Protein AF-A0A1F3SP36-F1 (afdb_monomer)

Structure (mmCIF, N/CA/C/O backbone):
data_AF-A0A1F3SP36-F1
#
_entry.id   AF-A0A1F3SP36-F1
#
loop_
_atom_site.group_PDB
_atom_site.id
_atom_site.type_symbol
_atom_site.label_atom_id
_atom_site.label_alt_id
_atom_site.label_comp_id
_atom_site.label_asym_id
_atom_site.label_entity_id
_atom_site.label_seq_id
_atom_site.pdbx_PDB_ins_code
_atom_site.Cartn_x
_atom_site.Cartn_y
_atom_site.Cartn_z
_atom_site.occupancy
_atom_site.B_iso_or_equiv
_atom_site.auth_seq_id
_atom_site.auth_comp_id
_atom_site.auth_asym_id
_atom_site.auth_atom_id
_atom_site.pdbx_PDB_model_num
ATOM 1 N N . MET A 1 1 ? -6.064 -5.058 -33.439 1.00 39.22 1 MET A N 1
ATOM 2 C CA . MET A 1 1 ? -5.672 -4.962 -32.014 1.00 39.22 1 MET A CA 1
ATOM 3 C C . MET A 1 1 ? -4.259 -5.509 -31.852 1.00 39.22 1 MET A C 1
ATOM 5 O O . MET A 1 1 ? -4.095 -6.716 -31.786 1.00 39.22 1 MET A O 1
ATOM 9 N N . SER A 1 2 ? -3.231 -4.659 -31.864 1.00 39.28 2 SER A N 1
ATOM 10 C CA . SER A 1 2 ? -1.838 -5.115 -31.743 1.00 39.28 2 SER A CA 1
ATOM 11 C C . SER A 1 2 ? -1.394 -5.056 -30.277 1.00 39.28 2 SER A C 1
ATOM 13 O O . SER A 1 2 ? -1.159 -3.965 -29.758 1.00 39.28 2 SER A O 1
ATOM 15 N N . GLN A 1 3 ? -1.307 -6.207 -29.606 1.00 46.12 3 GLN A N 1
ATOM 16 C CA . GLN A 1 3 ? -0.438 -6.357 -28.434 1.00 46.12 3 GLN A CA 1
ATOM 17 C C . GLN A 1 3 ? 0.997 -6.398 -28.963 1.00 46.12 3 GLN A C 1
ATOM 19 O O . GLN A 1 3 ? 1.291 -7.238 -29.810 1.00 46.12 3 GLN A O 1
ATOM 24 N N . GLN A 1 4 ? 1.882 -5.519 -28.495 1.00 49.88 4 GLN A N 1
ATOM 25 C CA . GLN A 1 4 ? 3.311 -5.798 -28.623 1.00 49.88 4 GLN A CA 1
ATOM 26 C C . GLN A 1 4 ? 3.638 -6.796 -27.517 1.00 49.88 4 GLN A C 1
ATOM 28 O O . GLN A 1 4 ? 3.780 -6.443 -26.348 1.00 49.88 4 GLN A O 1
ATOM 33 N N . LEU A 1 5 ? 3.596 -8.074 -27.892 1.00 46.91 5 LEU A N 1
ATOM 34 C CA . LEU A 1 5 ? 4.041 -9.174 -27.056 1.00 46.91 5 LEU A CA 1
ATOM 35 C C . LEU A 1 5 ? 5.517 -9.379 -27.373 1.00 46.91 5 LEU A C 1
ATOM 37 O O . LEU A 1 5 ? 5.857 -9.858 -28.452 1.00 46.91 5 LEU A O 1
ATOM 41 N N . LEU A 1 6 ? 6.389 -9.012 -26.445 1.00 50.28 6 LEU A N 1
ATOM 42 C CA . LEU A 1 6 ? 7.776 -9.444 -26.508 1.00 50.28 6 LEU A CA 1
ATOM 43 C C . LEU A 1 6 ? 7.921 -10.591 -25.527 1.00 50.28 6 LEU A C 1
ATOM 45 O O . LEU A 1 6 ? 7.786 -10.434 -24.312 1.00 50.28 6 LEU A O 1
ATOM 49 N N . THR A 1 7 ? 8.103 -11.775 -26.094 1.00 47.94 7 THR A N 1
ATOM 50 C CA . THR A 1 7 ? 8.356 -13.005 -25.355 1.00 47.94 7 THR A CA 1
ATOM 51 C C . THR A 1 7 ? 9.812 -13.367 -25.559 1.00 47.94 7 THR A C 1
ATOM 53 O O . THR A 1 7 ? 10.219 -13.632 -26.691 1.00 47.94 7 THR A O 1
ATOM 56 N N . GLN A 1 8 ? 10.597 -13.388 -24.485 1.00 47.00 8 GLN A N 1
ATOM 57 C CA . GLN A 1 8 ? 11.944 -13.946 -24.529 1.00 47.00 8 GLN A CA 1
ATOM 58 C C . GLN A 1 8 ? 12.124 -14.898 -23.347 1.00 47.00 8 GLN A C 1
ATOM 60 O O . GLN A 1 8 ? 12.068 -14.488 -22.187 1.00 47.00 8 GLN A O 1
ATOM 65 N N . GLY A 1 9 ? 12.297 -16.185 -23.655 1.00 53.91 9 GLY A N 1
ATOM 66 C CA . GLY A 1 9 ? 12.258 -17.249 -22.655 1.00 53.91 9 GLY A CA 1
ATOM 67 C C . GLY A 1 9 ? 10.932 -17.240 -21.891 1.00 53.91 9 GLY A C 1
ATOM 68 O O . GLY A 1 9 ? 9.857 -17.168 -22.486 1.00 53.91 9 GLY A O 1
ATOM 69 N N . ASN A 1 10 ? 11.027 -17.249 -20.566 1.00 51.88 10 ASN A N 1
ATOM 70 C CA . ASN A 1 10 ? 9.894 -17.286 -19.651 1.00 51.88 10 ASN A CA 1
ATOM 71 C C . ASN A 1 10 ? 9.397 -15.890 -19.203 1.00 51.88 10 ASN A C 1
ATOM 73 O O . ASN A 1 10 ? 8.534 -15.783 -18.333 1.00 51.88 10 ASN A O 1
ATOM 77 N N . LEU A 1 11 ? 9.873 -14.796 -19.802 1.00 53.38 11 LEU A N 1
ATOM 78 C CA . LEU A 1 11 ? 9.379 -13.443 -19.510 1.00 53.38 11 LEU A CA 1
ATOM 79 C C . LEU A 1 11 ? 8.484 -12.921 -20.633 1.00 53.38 11 LEU A C 1
ATOM 81 O O . LEU A 1 11 ? 8.793 -13.065 -21.819 1.00 53.38 11 LEU A O 1
ATOM 85 N N . LYS A 1 12 ? 7.363 -12.302 -20.245 1.00 60.50 12 LYS A N 1
ATOM 86 C CA . LYS A 1 12 ? 6.384 -11.715 -21.168 1.00 60.50 12 LYS A CA 1
ATOM 87 C C . LYS A 1 12 ? 6.180 -10.246 -20.821 1.00 60.50 12 LYS A C 1
ATOM 89 O O . LYS A 1 12 ? 5.624 -9.938 -19.768 1.00 60.50 12 LYS A O 1
ATOM 94 N N . ILE A 1 13 ? 6.584 -9.362 -21.730 1.00 61.00 13 ILE A N 1
ATOM 95 C CA . ILE A 1 13 ? 6.206 -7.948 -21.686 1.00 61.00 13 ILE A CA 1
ATOM 96 C C . ILE A 1 13 ? 4.926 -7.806 -22.496 1.00 61.00 13 ILE A C 1
ATOM 98 O O . ILE A 1 13 ? 4.858 -8.229 -23.655 1.00 61.00 13 ILE A O 1
ATOM 102 N N . LYS A 1 14 ? 3.888 -7.252 -21.871 1.00 62.97 14 LYS A N 1
ATOM 103 C CA . LYS A 1 14 ? 2.630 -6.939 -22.545 1.00 62.97 14 LYS A CA 1
ATOM 104 C C . LYS A 1 14 ? 2.357 -5.452 -22.409 1.00 62.97 14 LYS A C 1
ATOM 106 O O . LYS A 1 14 ? 1.973 -4.991 -21.337 1.00 62.97 14 LYS A O 1
ATOM 111 N N . CYS A 1 15 ? 2.481 -4.739 -23.522 1.00 60.31 15 CYS A N 1
ATOM 112 C CA . CYS A 1 15 ? 1.892 -3.417 -23.677 1.00 60.31 15 CYS A CA 1
ATOM 113 C C . CYS A 1 15 ? 0.605 -3.557 -24.501 1.00 60.31 15 CYS A C 1
ATOM 115 O O . CYS A 1 15 ? 0.598 -4.121 -25.603 1.00 60.31 15 CYS A O 1
ATOM 117 N N . LYS A 1 16 ? -0.524 -3.112 -23.944 1.00 58.03 16 LYS A N 1
ATOM 118 C CA . LYS A 1 16 ? -1.815 -3.104 -24.642 1.00 58.03 16 LYS A CA 1
ATOM 119 C C . LYS A 1 16 ? -2.098 -1.673 -25.082 1.00 58.03 16 LYS A C 1
ATOM 121 O O . LYS A 1 16 ? -2.365 -0.849 -24.235 1.00 58.03 16 LYS A O 1
ATOM 126 N N . LYS A 1 17 ? -2.183 -1.386 -26.383 1.00 53.56 17 LYS A N 1
ATOM 127 C CA . LYS A 1 17 ? -2.457 -0.018 -26.887 1.00 53.56 17 LYS A CA 1
ATOM 128 C C . LYS A 1 17 ? -3.680 0.701 -26.279 1.00 53.56 17 LYS A C 1
ATOM 130 O O . LYS A 1 17 ? -3.713 1.921 -26.276 1.00 53.56 17 LYS A O 1
ATOM 135 N N . ASN A 1 18 ? -4.672 -0.031 -25.764 1.00 58.97 18 ASN A N 1
ATOM 136 C CA . ASN A 1 18 ? -5.892 0.544 -25.170 1.00 58.97 18 ASN A CA 1
ATOM 137 C C . ASN A 1 18 ? -5.880 0.566 -23.633 1.00 58.97 18 ASN A C 1
ATOM 139 O O . ASN A 1 18 ? -6.853 0.985 -23.015 1.00 58.97 18 ASN A O 1
ATOM 143 N N . VAL A 1 19 ? -4.822 0.054 -23.012 1.00 61.59 19 VAL A N 1
ATOM 144 C CA . VAL A 1 19 ? -4.649 0.043 -21.563 1.00 61.59 19 VAL A CA 1
ATOM 145 C C . VAL A 1 19 ? -3.301 0.699 -21.347 1.00 61.59 19 VAL A C 1
ATOM 147 O O . VAL A 1 19 ? -2.301 0.138 -21.771 1.00 61.59 19 VAL A O 1
ATOM 150 N N . GLN A 1 20 ? -3.263 1.889 -20.746 1.00 75.62 20 GLN A N 1
ATOM 151 C CA . GLN A 1 20 ? -2.037 2.642 -20.425 1.00 75.62 20 GLN A CA 1
ATOM 152 C C . GLN A 1 20 ? -1.176 1.914 -19.365 1.00 75.62 20 GLN A C 1
ATOM 154 O O . GLN A 1 20 ? -0.714 2.506 -18.394 1.00 75.62 20 GLN A O 1
ATOM 159 N N . SER A 1 21 ? -1.026 0.600 -19.509 1.00 80.88 21 SER A N 1
ATOM 160 C CA . SER A 1 21 ? -0.412 -0.352 -18.610 1.00 80.88 21 SER A CA 1
ATOM 161 C C . SER A 1 21 ? 0.755 -1.026 -19.313 1.00 80.88 21 SER A C 1
ATOM 163 O O . SER A 1 21 ? 0.577 -1.664 -20.359 1.00 80.88 21 SER A O 1
ATOM 165 N N . PHE A 1 22 ? 1.916 -0.957 -18.686 1.00 79.62 22 PHE A N 1
ATOM 166 C CA . PHE A 1 22 ? 3.084 -1.735 -19.035 1.00 79.62 22 PHE A CA 1
ATOM 167 C C . PHE A 1 22 ? 3.194 -2.891 -18.049 1.00 79.62 22 PHE A C 1
ATOM 169 O O . PHE A 1 22 ? 3.423 -2.681 -16.859 1.00 79.62 22 PHE A O 1
ATOM 176 N N . ARG A 1 23 ? 2.973 -4.116 -18.535 1.00 80.06 23 ARG A N 1
ATOM 177 C CA . ARG A 1 23 ? 2.992 -5.314 -17.694 1.00 80.06 23 ARG A CA 1
ATOM 178 C C . ARG A 1 23 ? 4.226 -6.158 -17.965 1.00 80.06 23 ARG A C 1
ATOM 180 O O . ARG A 1 23 ? 4.415 -6.648 -19.080 1.00 80.06 23 ARG A O 1
ATOM 187 N N . LEU A 1 24 ? 4.983 -6.397 -16.906 1.00 78.50 24 LEU A N 1
ATOM 188 C CA . LEU A 1 24 ? 6.108 -7.306 -16.824 1.00 78.50 24 LEU A CA 1
ATOM 189 C C . LEU A 1 24 ? 5.673 -8.582 -16.102 1.00 78.50 24 LEU A C 1
ATOM 191 O O . LEU A 1 24 ? 5.263 -8.525 -14.948 1.00 78.50 24 LEU A O 1
ATOM 195 N N . VAL A 1 25 ? 5.756 -9.735 -16.764 1.00 76.50 25 VAL A N 1
ATOM 196 C CA . VAL A 1 25 ? 5.472 -11.031 -16.126 1.00 76.50 25 VAL A CA 1
ATOM 197 C C . VAL A 1 25 ? 6.711 -11.907 -16.189 1.00 76.50 25 VAL A C 1
ATOM 199 O O . VAL A 1 25 ? 7.138 -12.276 -17.286 1.00 76.50 25 VAL A O 1
ATOM 202 N N . ARG A 1 26 ? 7.256 -12.272 -15.026 1.00 73.44 26 ARG A N 1
ATOM 203 C CA . ARG A 1 26 ? 8.249 -13.341 -14.874 1.00 73.44 26 ARG A CA 1
ATOM 204 C C . ARG A 1 26 ? 7.528 -14.668 -14.695 1.00 73.44 26 ARG A C 1
ATOM 206 O O . ARG A 1 26 ? 6.788 -14.813 -13.733 1.00 73.44 26 ARG A O 1
ATOM 213 N N . SER A 1 27 ? 7.784 -15.645 -15.564 1.00 66.62 27 SER A N 1
ATOM 214 C CA . SER A 1 27 ? 7.446 -17.047 -15.286 1.00 66.62 27 SER A CA 1
ATOM 215 C C . SER A 1 27 ? 8.693 -17.836 -14.885 1.00 66.62 27 SER A C 1
ATOM 217 O O . SER A 1 27 ? 9.774 -17.530 -15.376 1.00 66.62 27 SER A O 1
ATOM 219 N N . LYS A 1 28 ? 8.502 -18.764 -13.938 1.00 60.38 28 LYS A N 1
ATOM 220 C CA . LYS A 1 28 ? 9.316 -19.836 -13.315 1.00 60.38 28 LYS A CA 1
ATOM 221 C C . LYS A 1 28 ? 10.853 -19.778 -13.288 1.00 60.38 28 LYS A C 1
ATOM 223 O O . LYS A 1 28 ? 11.427 -20.234 -12.306 1.00 60.38 28 LYS A O 1
ATOM 228 N N . ASP A 1 29 ? 11.523 -19.193 -14.270 1.00 58.94 29 ASP A N 1
ATOM 229 C CA . ASP A 1 29 ? 12.980 -19.102 -14.345 1.00 58.94 29 ASP A CA 1
ATOM 230 C C . ASP A 1 29 ? 13.543 -17.775 -13.806 1.00 58.94 29 ASP A C 1
ATOM 232 O O . ASP A 1 29 ? 12.828 -16.815 -13.495 1.00 58.94 29 ASP A O 1
ATOM 236 N N . HIS A 1 30 ? 14.872 -17.741 -13.691 1.00 58.38 30 HIS A N 1
ATOM 237 C CA . HIS A 1 30 ? 15.678 -16.569 -13.353 1.00 58.38 30 HIS A CA 1
ATOM 238 C C . HIS A 1 30 ? 15.537 -15.458 -14.411 1.00 58.38 30 HIS A C 1
ATOM 240 O O . HIS A 1 30 ? 15.336 -15.731 -15.596 1.00 58.38 30 HIS A O 1
ATOM 246 N N . PHE A 1 31 ? 15.702 -14.192 -14.008 1.00 57.41 31 PHE A N 1
ATOM 247 C CA . PHE A 1 31 ? 15.797 -13.087 -14.968 1.00 57.41 31 PHE A CA 1
ATOM 248 C C . PHE A 1 31 ? 17.045 -13.257 -15.859 1.00 57.41 31 PHE A C 1
ATOM 250 O O . PHE A 1 31 ? 18.141 -13.437 -15.324 1.00 57.41 31 PHE A O 1
ATOM 257 N N . PRO A 1 32 ? 16.926 -13.191 -17.200 1.00 56.00 32 PRO A N 1
ATOM 258 C CA . PRO A 1 32 ? 18.074 -13.223 -18.098 1.00 56.00 32 PRO A CA 1
ATOM 259 C C . PRO A 1 32 ? 19.060 -12.099 -17.758 1.00 56.00 32 PRO A C 1
ATOM 261 O O . PRO A 1 32 ? 18.639 -10.971 -17.509 1.00 56.00 32 PRO A O 1
ATOM 264 N N . LYS A 1 33 ? 20.370 -12.377 -17.795 1.00 56.16 33 LYS A N 1
ATOM 265 C CA . LYS A 1 33 ? 21.415 -11.385 -17.463 1.00 56.16 33 LYS A CA 1
ATOM 266 C C . LYS A 1 33 ? 21.307 -10.095 -18.294 1.00 56.16 33 LYS A C 1
ATOM 268 O O . LYS A 1 33 ? 21.458 -9.010 -17.748 1.00 56.16 33 LYS A O 1
ATOM 273 N N . ASP A 1 34 ? 20.929 -10.204 -19.569 1.00 58.19 34 ASP A N 1
ATOM 274 C CA . ASP A 1 34 ? 20.805 -9.053 -20.484 1.00 58.19 34 ASP A CA 1
ATOM 275 C C . ASP A 1 34 ? 19.423 -8.382 -20.450 1.00 58.19 34 ASP A C 1
ATOM 277 O O . ASP A 1 34 ? 19.137 -7.474 -21.230 1.00 58.19 34 ASP A O 1
ATOM 281 N N . PHE A 1 35 ? 18.524 -8.841 -19.579 1.00 61.44 35 PHE A N 1
ATOM 282 C CA . PHE A 1 35 ? 17.138 -8.385 -19.558 1.00 61.44 35 PHE A CA 1
ATOM 283 C C . PHE A 1 35 ? 17.015 -6.890 -19.268 1.00 61.44 35 PHE A C 1
ATOM 285 O O . PHE A 1 35 ? 16.246 -6.192 -19.922 1.00 61.44 35 PHE A O 1
ATOM 292 N N . CYS A 1 36 ? 17.819 -6.392 -18.331 1.00 55.59 36 CYS A N 1
ATOM 293 C CA . CYS A 1 36 ? 17.793 -4.989 -17.928 1.00 55.59 36 CYS A CA 1
ATOM 294 C C . CYS A 1 36 ? 18.290 -4.074 -19.049 1.00 55.59 36 CYS A C 1
ATOM 296 O O . CYS A 1 36 ? 17.708 -3.020 -19.263 1.00 55.59 36 CYS A O 1
ATOM 298 N N . LEU A 1 37 ? 19.292 -4.515 -19.820 1.00 59.47 37 LEU A N 1
ATOM 299 C CA . LEU A 1 37 ? 19.783 -3.789 -20.995 1.00 59.47 37 LEU A CA 1
ATOM 300 C C . LEU A 1 37 ? 18.717 -3.715 -22.091 1.00 59.47 37 LEU A C 1
ATOM 302 O O . LEU A 1 37 ? 18.570 -2.690 -22.743 1.00 59.47 37 LEU A O 1
ATOM 306 N N . LYS A 1 38 ? 17.939 -4.787 -22.276 1.00 59.12 38 LYS A N 1
ATOM 307 C CA . LYS A 1 38 ? 16.879 -4.830 -23.290 1.00 59.12 38 LYS A CA 1
ATOM 308 C C . LYS A 1 38 ? 15.639 -4.044 -22.894 1.00 59.12 38 LYS A C 1
ATOM 310 O O . LYS A 1 38 ? 15.039 -3.440 -23.770 1.00 59.12 38 LYS A O 1
ATOM 315 N N . ILE A 1 39 ? 15.268 -4.045 -21.614 1.00 60.38 39 ILE A N 1
ATOM 316 C CA . ILE A 1 39 ? 14.208 -3.172 -21.101 1.00 60.38 39 ILE A CA 1
ATOM 317 C C . ILE A 1 39 ? 14.647 -1.712 -21.132 1.00 60.38 39 ILE A C 1
ATOM 319 O O . ILE A 1 39 ? 13.876 -0.892 -21.593 1.00 60.38 39 ILE A O 1
ATOM 323 N N . ALA A 1 40 ? 15.875 -1.383 -20.729 1.00 56.41 40 ALA A N 1
ATOM 324 C CA . ALA A 1 40 ? 16.385 -0.017 -20.854 1.00 56.41 40 ALA A CA 1
ATOM 325 C C . ALA A 1 40 ? 16.448 0.446 -22.323 1.00 56.41 40 ALA A C 1
ATOM 327 O O . ALA A 1 40 ? 16.244 1.618 -22.610 1.00 56.41 40 ALA A O 1
ATOM 328 N N . ALA A 1 41 ? 16.689 -0.478 -23.262 1.00 56.88 41 ALA A N 1
ATOM 329 C CA . ALA A 1 41 ? 16.609 -0.214 -24.700 1.00 56.88 41 ALA A CA 1
ATOM 330 C C . ALA A 1 41 ? 15.168 -0.175 -25.246 1.00 56.88 41 ALA A C 1
ATOM 332 O O . ALA A 1 41 ? 14.958 0.203 -26.398 1.00 56.88 41 ALA A O 1
ATOM 333 N N . GLN A 1 42 ? 14.179 -0.601 -24.459 1.00 60.50 42 GLN A N 1
ATOM 334 C CA . GLN A 1 42 ? 12.764 -0.455 -24.771 1.00 60.50 42 GLN A CA 1
ATOM 335 C C . GLN A 1 42 ? 12.268 0.808 -24.083 1.00 60.50 42 GLN A C 1
ATOM 337 O O . GLN A 1 42 ? 11.988 0.805 -22.888 1.00 60.50 42 GLN A O 1
ATOM 342 N N . GLU A 1 43 ? 12.129 1.888 -24.839 1.00 59.53 43 GLU A N 1
ATOM 343 C CA . GLU A 1 43 ? 11.470 3.083 -24.323 1.00 59.53 43 GLU A CA 1
ATOM 344 C C . GLU A 1 43 ? 10.066 2.699 -2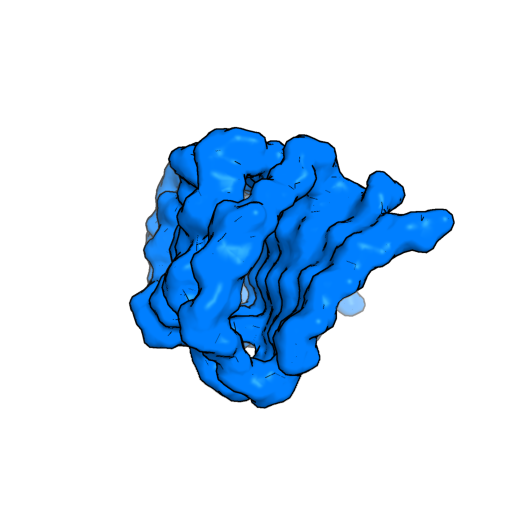3.824 1.00 59.53 43 GLU A C 1
ATOM 346 O O . GLU A 1 43 ? 9.247 2.153 -24.573 1.00 59.53 43 GLU A O 1
ATOM 351 N N . CYS A 1 44 ? 9.804 2.919 -22.530 1.00 63.47 44 CYS A N 1
ATOM 352 C CA . CYS A 1 44 ? 8.458 2.785 -21.987 1.00 63.47 44 CYS A CA 1
ATOM 353 C C . CYS A 1 44 ? 7.578 3.804 -22.727 1.00 63.47 44 CYS A C 1
ATOM 355 O O . CYS A 1 44 ? 7.907 4.992 -22.681 1.00 63.47 44 CYS A O 1
ATOM 357 N N . PRO A 1 45 ? 6.504 3.385 -23.427 1.00 67.44 45 PRO A N 1
ATOM 358 C CA . PRO A 1 45 ? 5.729 4.315 -24.239 1.00 67.44 45 PRO A CA 1
ATOM 359 C C . PRO A 1 45 ? 5.207 5.489 -23.400 1.00 67.44 45 PRO A C 1
ATOM 361 O O . PRO A 1 45 ? 4.729 5.282 -22.281 1.00 67.44 45 PRO A O 1
ATOM 364 N N . GLU A 1 46 ? 5.276 6.712 -23.934 1.00 70.88 46 GLU A N 1
ATOM 365 C CA . GLU A 1 46 ? 4.928 7.944 -23.202 1.00 70.88 46 GLU A CA 1
ATOM 366 C C . GLU A 1 46 ? 3.481 7.957 -22.676 1.00 70.88 46 GLU A C 1
ATOM 368 O O . GLU A 1 46 ? 3.146 8.685 -21.738 1.00 70.88 46 GLU A O 1
ATOM 373 N N . GLU A 1 47 ? 2.596 7.166 -23.281 1.00 75.62 47 GLU A N 1
ATOM 374 C CA . GLU A 1 47 ? 1.205 7.021 -22.872 1.00 75.62 47 GLU A CA 1
ATOM 375 C C . GLU A 1 47 ? 0.992 6.122 -21.644 1.00 75.62 47 GLU A C 1
ATOM 377 O O . GLU A 1 47 ? -0.120 6.086 -21.110 1.00 75.62 47 GLU A O 1
ATOM 382 N N . VAL A 1 48 ? 2.006 5.376 -21.196 1.00 79.56 48 VAL A N 1
ATOM 383 C CA . VAL A 1 48 ? 1.876 4.452 -20.065 1.00 79.56 48 VAL A CA 1
ATOM 384 C C . VAL A 1 48 ? 1.800 5.227 -18.753 1.00 79.56 48 VAL A C 1
ATOM 386 O O . VAL A 1 48 ? 2.677 6.009 -18.398 1.00 79.56 48 VAL A O 1
ATOM 389 N N . THR A 1 49 ? 0.753 4.941 -17.982 1.00 87.25 49 THR A N 1
ATOM 390 C CA . THR A 1 49 ? 0.508 5.527 -16.658 1.00 87.25 49 THR A CA 1
ATOM 391 C C . THR A 1 49 ? 0.469 4.479 -15.550 1.00 87.25 49 THR A C 1
ATOM 393 O O . THR A 1 49 ? 0.413 4.824 -14.371 1.00 87.25 49 THR A O 1
ATOM 396 N N . THR A 1 50 ? 0.482 3.194 -15.905 1.00 88.00 50 THR A N 1
ATOM 397 C CA . THR A 1 50 ? 0.412 2.071 -14.972 1.00 88.00 50 THR A CA 1
ATOM 398 C C . THR A 1 50 ? 1.549 1.093 -15.241 1.00 88.00 50 THR A C 1
ATOM 400 O O . THR A 1 50 ? 1.690 0.597 -16.354 1.00 88.00 50 THR A O 1
ATOM 403 N N . LEU A 1 51 ? 2.337 0.785 -14.220 1.00 87.38 51 LEU A N 1
ATOM 404 C CA . LEU A 1 51 ? 3.357 -0.255 -14.247 1.00 87.38 51 LEU A CA 1
ATOM 405 C C . LEU A 1 51 ? 2.869 -1.451 -13.435 1.00 87.38 51 LEU A C 1
ATOM 407 O O . LEU A 1 51 ? 2.458 -1.303 -12.287 1.00 87.38 51 LEU A O 1
ATOM 411 N N . GLU A 1 52 ? 2.934 -2.640 -14.019 1.00 87.50 52 GLU A N 1
ATOM 412 C CA . GLU A 1 52 ? 2.610 -3.886 -13.332 1.00 87.50 52 GLU A CA 1
ATOM 413 C C . GLU A 1 52 ? 3.789 -4.850 -13.446 1.00 87.50 52 GLU A C 1
ATOM 415 O O . GLU A 1 52 ? 4.208 -5.176 -14.555 1.00 87.50 52 GLU A O 1
ATOM 420 N N . ILE A 1 53 ? 4.307 -5.338 -12.321 1.00 85.81 53 ILE A N 1
ATOM 421 C CA . ILE A 1 53 ? 5.337 -6.379 -12.284 1.00 85.81 53 ILE A CA 1
ATOM 422 C C . ILE A 1 53 ? 4.795 -7.562 -11.495 1.00 85.81 53 ILE A C 1
ATOM 424 O O . ILE A 1 53 ? 4.524 -7.458 -10.301 1.00 85.81 53 ILE A O 1
ATOM 428 N N . LEU A 1 54 ? 4.639 -8.690 -12.180 1.00 84.75 54 LEU A N 1
ATOM 429 C CA . LEU A 1 54 ? 4.186 -9.946 -11.601 1.00 84.75 54 LEU A CA 1
ATOM 430 C C . LEU A 1 54 ? 5.288 -10.996 -11.721 1.00 84.75 54 LEU A C 1
ATOM 432 O O . LEU A 1 54 ? 5.904 -11.139 -12.783 1.00 84.75 54 LEU A O 1
ATOM 436 N N . GLY A 1 55 ? 5.514 -11.745 -10.648 1.00 80.38 55 GLY A N 1
ATOM 437 C CA . GLY A 1 55 ? 6.439 -12.870 -10.626 1.00 80.38 55 GLY A CA 1
ATOM 438 C C . GLY A 1 55 ? 5.753 -14.187 -10.305 1.00 80.38 55 GLY A C 1
ATOM 439 O O . GLY A 1 55 ? 4.917 -14.277 -9.424 1.00 80.38 55 GLY A O 1
ATOM 440 N N . GLU A 1 56 ? 6.133 -15.241 -11.011 1.00 67.44 56 GLU A N 1
ATOM 441 C CA . GLU A 1 56 ? 5.797 -16.618 -10.664 1.00 67.44 56 GLU A CA 1
ATOM 442 C C . GLU A 1 56 ? 7.114 -17.389 -10.543 1.00 67.44 56 GLU A C 1
ATOM 444 O O . GLU A 1 56 ? 7.487 -18.114 -11.460 1.00 67.44 56 GLU A O 1
ATOM 449 N N . GLY A 1 57 ? 7.899 -17.184 -9.484 1.00 64.75 57 GLY A N 1
ATOM 450 C CA . GLY A 1 57 ? 9.163 -17.909 -9.328 1.00 64.75 57 GLY A CA 1
ATOM 451 C C . GLY A 1 57 ? 9.898 -17.632 -8.024 1.00 64.75 57 GLY A C 1
ATOM 452 O O . GLY A 1 57 ? 9.724 -16.581 -7.410 1.00 64.75 57 GLY A O 1
ATOM 453 N N . ASP A 1 58 ? 10.754 -18.574 -7.634 1.00 65.12 58 ASP A N 1
ATOM 454 C CA . ASP A 1 58 ? 11.579 -18.467 -6.432 1.00 65.12 58 ASP A CA 1
ATOM 455 C C . ASP A 1 58 ? 12.804 -17.576 -6.703 1.00 65.12 58 ASP A C 1
ATOM 457 O O . ASP A 1 58 ? 13.457 -17.686 -7.742 1.00 65.12 58 ASP A O 1
ATOM 461 N N . GLY A 1 59 ? 13.104 -16.640 -5.803 1.00 73.56 59 GLY A N 1
ATOM 462 C CA . GLY A 1 59 ? 14.280 -15.766 -5.870 1.00 73.56 59 GLY A CA 1
ATOM 463 C C . GLY A 1 59 ? 13.969 -14.280 -6.127 1.00 73.56 59 GLY A C 1
ATOM 464 O O . GLY A 1 59 ? 12.965 -13.959 -6.780 1.00 73.56 59 GLY A O 1
ATOM 465 N N . PRO A 1 60 ? 14.837 -13.364 -5.650 1.00 77.00 60 PRO A N 1
ATOM 466 C CA . PRO A 1 60 ? 14.676 -11.924 -5.820 1.00 77.00 60 PRO A CA 1
ATOM 467 C C . PRO A 1 60 ? 14.750 -11.493 -7.281 1.00 77.00 60 PRO A C 1
ATOM 469 O O . PRO A 1 60 ? 15.484 -12.069 -8.089 1.00 77.00 60 PRO A O 1
ATOM 472 N N . ILE A 1 61 ? 13.979 -10.462 -7.630 1.00 77.88 61 ILE A N 1
ATOM 473 C CA . ILE A 1 61 ? 14.166 -9.785 -8.914 1.00 77.88 61 ILE A CA 1
ATOM 474 C C . ILE A 1 61 ? 15.446 -8.932 -8.840 1.00 77.88 61 ILE A C 1
ATOM 476 O O . ILE A 1 61 ? 15.738 -8.385 -7.774 1.00 77.88 61 ILE A O 1
ATOM 480 N N . PRO A 1 62 ? 16.215 -8.796 -9.936 1.00 77.19 62 PRO A N 1
ATOM 481 C CA . PRO A 1 62 ? 17.390 -7.934 -9.974 1.00 77.19 62 PRO A CA 1
ATOM 482 C C . PRO A 1 62 ? 17.086 -6.511 -9.500 1.00 77.19 62 PRO A C 1
ATOM 484 O O . PRO A 1 62 ? 16.072 -5.928 -9.892 1.00 77.19 62 PRO A O 1
ATOM 487 N N . SER A 1 63 ? 18.005 -5.933 -8.723 1.00 77.81 63 SER A N 1
ATOM 488 C CA . SER A 1 63 ? 17.888 -4.565 -8.200 1.00 77.81 63 SER A CA 1
ATOM 489 C C . SER A 1 63 ? 17.727 -3.519 -9.303 1.00 77.81 63 SER A C 1
ATOM 491 O O . SER A 1 63 ? 17.031 -2.530 -9.131 1.00 77.81 63 SER A O 1
ATOM 493 N N . THR A 1 64 ? 18.304 -3.762 -10.474 1.00 72.38 64 THR A N 1
ATOM 494 C CA . THR A 1 64 ? 18.116 -2.948 -11.681 1.00 72.38 64 THR A CA 1
ATOM 495 C C . THR A 1 64 ? 16.654 -2.847 -12.117 1.00 72.38 64 THR A C 1
ATOM 497 O O . THR A 1 64 ? 16.259 -1.821 -12.654 1.00 72.38 64 THR A O 1
ATOM 500 N N . ILE A 1 65 ? 15.831 -3.875 -11.883 1.00 76.38 65 ILE A N 1
ATOM 501 C CA . ILE A 1 65 ? 14.393 -3.845 -12.185 1.00 76.38 65 ILE A CA 1
ATOM 502 C C . ILE A 1 65 ? 13.634 -3.176 -11.045 1.00 76.38 65 ILE A C 1
ATOM 504 O O . ILE A 1 65 ? 12.798 -2.312 -11.300 1.00 76.38 65 ILE A O 1
ATOM 508 N N . SER A 1 66 ? 13.917 -3.570 -9.802 1.00 77.00 66 SER A N 1
ATOM 509 C CA . SER A 1 66 ? 13.169 -3.108 -8.631 1.00 77.00 66 SER A CA 1
ATOM 510 C C . SER A 1 66 ? 13.476 -1.667 -8.224 1.00 77.00 66 SER A C 1
ATOM 512 O O . SER A 1 66 ? 12.632 -1.020 -7.614 1.00 77.00 66 SER A O 1
ATOM 514 N N . ARG A 1 67 ? 14.646 -1.135 -8.589 1.00 79.06 67 ARG A N 1
ATOM 515 C CA . ARG A 1 67 ? 14.972 0.292 -8.446 1.00 79.06 67 ARG A CA 1
ATOM 516 C C . ARG A 1 67 ? 14.407 1.150 -9.577 1.00 79.06 67 ARG A C 1
ATOM 518 O O . ARG A 1 67 ? 14.475 2.364 -9.497 1.00 79.06 67 ARG A O 1
ATOM 525 N N . MET A 1 68 ? 13.866 0.522 -10.623 1.00 78.12 68 MET A N 1
ATOM 526 C CA . MET A 1 68 ? 13.131 1.176 -11.711 1.00 78.12 68 MET A CA 1
ATOM 527 C C . MET A 1 68 ? 13.891 2.289 -12.460 1.00 78.12 68 MET A C 1
ATOM 529 O O . MET A 1 68 ? 13.286 3.046 -13.213 1.00 78.12 68 MET A O 1
ATOM 533 N N . GLU A 1 69 ? 15.223 2.330 -12.346 1.00 74.06 69 GLU A N 1
ATOM 534 C CA . GLU A 1 69 ? 16.097 3.327 -12.995 1.00 74.06 69 GLU A CA 1
ATOM 535 C C . GLU A 1 69 ? 15.964 3.318 -14.533 1.00 74.06 69 GLU A C 1
ATOM 537 O O . GLU A 1 69 ? 16.195 4.320 -15.204 1.00 74.06 69 GLU A O 1
ATOM 542 N N . TRP A 1 70 ? 15.538 2.187 -15.101 1.00 69.31 70 TRP A N 1
ATOM 543 C CA . TRP A 1 70 ? 15.324 1.985 -16.537 1.00 69.31 70 TRP A CA 1
ATOM 544 C C . TRP A 1 70 ? 14.108 2.723 -17.113 1.00 69.31 70 TRP A C 1
ATOM 546 O O . TRP A 1 70 ? 13.989 2.807 -18.331 1.00 69.31 70 TRP A O 1
ATOM 556 N N . LEU A 1 71 ? 13.199 3.243 -16.281 1.00 68.69 71 LEU A N 1
ATOM 557 C CA . LEU A 1 71 ? 12.054 4.027 -16.761 1.00 68.69 71 LEU A CA 1
ATOM 558 C C . LEU A 1 71 ? 12.450 5.439 -17.213 1.00 68.69 71 LEU A C 1
ATOM 560 O O . LEU A 1 71 ? 11.676 6.089 -17.916 1.00 68.69 71 LEU A O 1
ATOM 564 N N . GLY A 1 72 ? 13.638 5.909 -16.815 1.00 61.19 72 GLY A N 1
ATOM 565 C CA . GLY A 1 72 ? 14.098 7.270 -17.069 1.00 61.19 72 GLY A CA 1
ATOM 566 C C . GLY A 1 72 ? 13.273 8.353 -16.343 1.00 61.19 72 GLY A C 1
ATOM 567 O O . GLY A 1 72 ? 12.237 8.071 -15.733 1.00 61.19 72 GLY A O 1
ATOM 568 N N . PRO A 1 73 ? 13.714 9.624 -16.421 1.00 52.22 73 PRO A N 1
ATOM 569 C CA . PRO A 1 73 ? 13.150 10.743 -15.653 1.00 52.22 73 PRO A CA 1
ATOM 570 C C . PRO A 1 73 ? 11.785 11.249 -16.158 1.00 52.22 73 PRO A C 1
ATOM 572 O O . PRO A 1 73 ? 11.177 12.109 -15.529 1.00 52.22 73 PRO A O 1
ATOM 575 N N . PHE A 1 74 ? 11.295 10.755 -17.299 1.00 52.88 74 PHE A N 1
ATOM 576 C CA . PHE A 1 74 ? 10.079 11.257 -17.960 1.00 52.88 74 PHE A CA 1
ATOM 577 C C . PHE A 1 74 ? 8.863 10.343 -17.803 1.00 52.88 74 PHE A C 1
ATOM 579 O O . PHE A 1 74 ? 7.889 10.459 -18.552 1.00 52.88 74 PHE A O 1
ATOM 586 N N . ASN A 1 75 ? 8.893 9.414 -16.850 1.00 64.69 75 ASN A N 1
ATOM 587 C CA . ASN A 1 75 ? 7.797 8.473 -16.720 1.00 64.6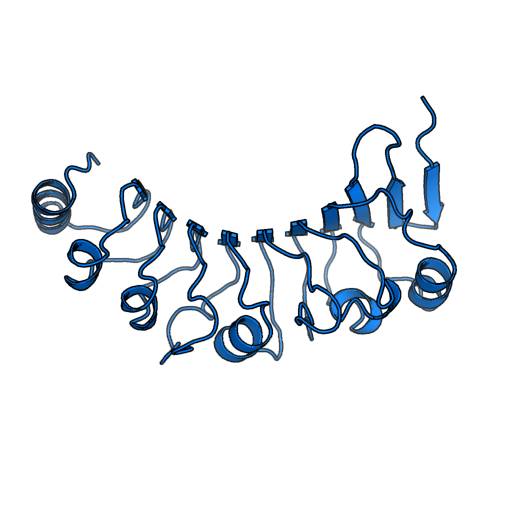9 75 ASN A CA 1
ATOM 588 C C . ASN A 1 75 ? 6.532 9.175 -16.179 1.00 64.69 75 ASN A C 1
ATOM 590 O O . ASN A 1 75 ? 6.556 9.957 -15.232 1.00 64.69 75 ASN A O 1
ATOM 594 N N . ARG A 1 76 ? 5.391 8.912 -16.827 1.00 80.38 76 ARG A N 1
ATOM 595 C CA . ARG A 1 76 ? 4.063 9.395 -16.405 1.00 80.38 76 ARG A CA 1
ATOM 596 C C . ARG A 1 76 ? 3.367 8.375 -15.512 1.00 80.38 76 ARG A C 1
ATOM 598 O O . ARG A 1 76 ? 2.136 8.335 -15.453 1.00 80.38 76 ARG A O 1
ATOM 605 N N . ILE A 1 77 ? 4.142 7.508 -14.861 1.00 86.12 77 ILE A N 1
ATOM 606 C CA . ILE A 1 77 ? 3.603 6.410 -14.074 1.00 86.12 77 ILE A CA 1
ATOM 607 C C . ILE A 1 77 ? 2.899 6.999 -12.858 1.00 86.12 77 ILE A C 1
ATOM 609 O O . ILE A 1 77 ? 3.499 7.608 -11.980 1.00 86.12 77 ILE A O 1
ATOM 613 N N . ARG A 1 78 ? 1.582 6.803 -12.830 1.00 90.69 78 ARG A N 1
ATOM 614 C CA . ARG A 1 78 ? 0.695 7.206 -11.737 1.00 90.69 78 ARG A CA 1
ATOM 615 C C . ARG A 1 78 ? 0.366 6.031 -10.832 1.00 90.69 78 ARG A C 1
ATOM 617 O O . ARG A 1 78 ? -0.060 6.245 -9.699 1.00 90.69 78 ARG A O 1
ATOM 624 N N . LYS A 1 79 ? 0.509 4.802 -11.344 1.00 92.81 79 LYS A N 1
ATOM 625 C CA . LYS A 1 79 ? 0.147 3.570 -10.645 1.00 92.81 79 LYS A CA 1
ATOM 626 C C . LYS A 1 79 ? 1.228 2.506 -10.781 1.00 92.81 79 LYS A C 1
ATOM 628 O O . LYS A 1 79 ? 1.648 2.212 -11.896 1.00 92.81 79 LYS A O 1
ATOM 633 N N . VAL A 1 80 ? 1.612 1.890 -9.673 1.00 92.31 80 VAL A N 1
ATOM 634 C CA . VAL A 1 80 ? 2.552 0.766 -9.625 1.00 92.31 80 VAL A CA 1
ATOM 635 C C . VAL A 1 80 ? 1.887 -0.396 -8.901 1.00 92.31 80 VAL A C 1
ATOM 637 O O . VAL A 1 80 ? 1.394 -0.244 -7.785 1.00 92.31 80 VAL A O 1
ATOM 640 N N . PHE A 1 81 ? 1.897 -1.563 -9.532 1.00 92.25 81 PHE A N 1
ATOM 641 C CA . PHE A 1 81 ? 1.439 -2.817 -8.951 1.00 92.25 81 PHE A CA 1
ATOM 642 C C . PHE A 1 81 ? 2.582 -3.819 -8.992 1.00 92.25 81 PHE A C 1
ATOM 644 O O . PHE A 1 81 ? 3.036 -4.197 -10.070 1.00 92.25 81 PHE A O 1
ATOM 651 N N . LEU A 1 82 ? 3.032 -4.266 -7.827 1.00 90.94 82 LEU A N 1
ATOM 652 C CA . LEU A 1 82 ? 4.003 -5.345 -7.705 1.00 90.94 82 LEU A CA 1
ATOM 653 C C . LEU A 1 82 ? 3.309 -6.530 -7.043 1.00 90.94 82 LEU A C 1
ATOM 655 O O . LEU A 1 82 ? 2.633 -6.366 -6.024 1.00 90.94 82 LEU A O 1
ATOM 659 N N . SER A 1 83 ? 3.424 -7.722 -7.619 1.00 91.69 83 SER A N 1
ATOM 660 C CA . SER A 1 83 ? 2.809 -8.916 -7.038 1.00 91.69 83 SER A CA 1
ATOM 661 C C . SER A 1 83 ? 3.684 -10.148 -7.171 1.00 91.69 83 SER A C 1
ATOM 663 O O . SER A 1 83 ? 4.273 -10.382 -8.226 1.00 91.69 83 SER A O 1
ATOM 665 N N . ASP A 1 84 ? 3.725 -10.940 -6.098 1.00 88.94 84 ASP A N 1
ATOM 666 C CA . ASP A 1 84 ? 4.323 -12.279 -6.089 1.00 88.94 84 ASP A CA 1
ATOM 667 C C . ASP A 1 84 ? 5.826 -12.265 -6.450 1.00 88.94 84 ASP A C 1
ATOM 669 O O . ASP A 1 84 ? 6.347 -13.116 -7.171 1.00 88.94 84 ASP A O 1
ATOM 673 N N . ILE A 1 85 ? 6.550 -11.263 -5.940 1.00 84.19 85 ILE A N 1
ATOM 674 C CA . ILE A 1 85 ? 7.989 -11.091 -6.164 1.00 84.19 85 ILE A CA 1
ATOM 675 C C . ILE A 1 85 ? 8.760 -10.967 -4.850 1.00 84.19 85 ILE A C 1
ATOM 677 O O . ILE A 1 85 ? 8.259 -10.486 -3.834 1.00 84.19 85 ILE A O 1
ATOM 681 N N . GLN A 1 86 ? 10.025 -11.372 -4.891 1.00 83.31 86 GLN A N 1
ATOM 682 C CA . GLN A 1 86 ? 10.980 -11.116 -3.819 1.00 83.31 86 GLN A CA 1
ATOM 683 C C . GLN A 1 86 ? 11.837 -9.898 -4.189 1.00 83.31 86 GLN A C 1
ATOM 685 O O . GLN A 1 86 ? 12.261 -9.767 -5.340 1.00 83.31 86 GLN A O 1
ATOM 690 N N . LEU A 1 87 ? 12.076 -9.009 -3.226 1.00 80.50 87 LEU A N 1
ATOM 691 C CA . LEU A 1 87 ? 12.818 -7.764 -3.418 1.00 80.50 87 LEU A CA 1
ATOM 692 C C . LEU A 1 87 ? 13.972 -7.679 -2.414 1.00 80.50 87 LEU A C 1
ATOM 694 O O . LEU A 1 87 ? 13.757 -7.754 -1.204 1.00 80.50 87 LEU A O 1
ATOM 698 N N . SER A 1 88 ? 15.189 -7.478 -2.918 1.00 78.44 88 SER A N 1
ATOM 699 C CA . SER A 1 88 ? 16.329 -7.054 -2.089 1.00 78.44 88 SER A CA 1
ATOM 700 C C . SER A 1 88 ? 16.374 -5.528 -1.966 1.00 78.44 88 SER A C 1
ATOM 702 O O . SER A 1 88 ? 16.759 -5.000 -0.933 1.00 78.44 88 SER A O 1
ATOM 704 N N . SER A 1 89 ? 15.902 -4.813 -2.991 1.00 77.62 89 SER A N 1
ATOM 705 C CA . SER A 1 89 ? 15.735 -3.359 -2.971 1.00 77.62 89 SER A CA 1
ATOM 706 C C . SER A 1 89 ? 14.467 -2.924 -3.702 1.00 77.62 89 SER A C 1
ATOM 708 O O . SER A 1 89 ? 13.964 -3.669 -4.542 1.00 77.62 89 SER A O 1
ATOM 710 N N . LEU A 1 90 ? 13.952 -1.731 -3.404 1.00 82.06 90 LEU A N 1
ATOM 711 C CA . LEU A 1 90 ? 12.830 -1.099 -4.101 1.00 82.06 90 LEU A CA 1
ATOM 712 C C . LEU A 1 90 ? 13.027 0.419 -4.051 1.00 82.06 90 LEU A C 1
ATOM 714 O O . LEU A 1 90 ? 13.273 0.947 -2.972 1.00 82.06 90 LEU A O 1
ATOM 718 N N . ALA A 1 91 ? 12.938 1.102 -5.193 1.00 82.31 91 ALA A N 1
ATOM 719 C CA . ALA A 1 91 ? 13.008 2.563 -5.249 1.00 82.31 91 ALA A CA 1
ATOM 720 C C . ALA A 1 91 ? 11.798 3.105 -6.015 1.00 82.31 91 ALA A C 1
ATOM 722 O O . ALA A 1 91 ? 11.666 2.890 -7.218 1.00 82.31 91 ALA A O 1
ATOM 723 N N . LEU A 1 92 ? 10.899 3.764 -5.284 1.00 80.56 92 LEU A N 1
ATOM 724 C CA . LEU A 1 92 ? 9.711 4.442 -5.809 1.00 80.56 92 LEU A CA 1
ATOM 725 C C . LEU A 1 92 ? 9.751 5.935 -5.451 1.00 80.56 92 LEU A C 1
ATOM 727 O O . LEU A 1 92 ? 8.731 6.513 -5.096 1.00 80.56 92 LEU A O 1
ATOM 731 N N . ASP A 1 93 ? 10.939 6.536 -5.499 1.00 75.81 93 ASP A N 1
ATOM 732 C CA . ASP A 1 93 ? 11.185 7.904 -5.036 1.00 75.81 93 ASP A CA 1
ATOM 733 C C . ASP A 1 93 ? 10.636 9.005 -5.946 1.00 75.81 93 ASP A C 1
ATOM 735 O O . ASP A 1 93 ? 10.353 8.801 -7.124 1.00 75.81 93 ASP A O 1
ATOM 739 N N . GLU A 1 94 ? 10.490 10.208 -5.382 1.00 73.50 94 GLU A N 1
ATOM 740 C CA . GLU A 1 94 ? 9.981 11.388 -6.093 1.00 73.50 94 GLU A CA 1
ATOM 741 C C . GLU A 1 94 ? 10.830 11.786 -7.303 1.00 73.50 94 GLU A C 1
ATOM 743 O O . GLU A 1 94 ? 10.292 12.382 -8.238 1.00 73.50 94 GLU A O 1
ATOM 748 N N . GLN A 1 95 ? 12.131 11.464 -7.304 1.00 75.38 95 GLN A N 1
ATOM 749 C CA . GLN A 1 95 ? 13.021 11.795 -8.420 1.00 75.38 95 GLN A CA 1
ATOM 750 C C . GLN A 1 95 ? 12.617 11.024 -9.674 1.00 75.38 95 GLN A C 1
ATOM 752 O O . GLN A 1 95 ? 12.629 11.578 -10.771 1.00 75.38 95 GLN A O 1
ATOM 757 N N . ASN A 1 96 ? 12.220 9.765 -9.496 1.00 70.88 96 ASN A N 1
ATOM 758 C CA . ASN A 1 96 ? 11.789 8.905 -10.584 1.00 70.88 96 ASN A CA 1
ATOM 759 C C . ASN A 1 96 ? 10.268 8.934 -10.784 1.00 70.88 96 ASN A C 1
ATOM 761 O O . ASN A 1 96 ? 9.806 8.767 -11.903 1.00 70.88 96 ASN A O 1
ATOM 765 N N . PHE A 1 97 ? 9.471 9.168 -9.743 1.00 81.00 97 PHE A N 1
ATOM 766 C CA . PHE A 1 97 ? 8.022 8.945 -9.745 1.00 81.00 97 PHE A CA 1
ATOM 767 C C . PHE A 1 97 ? 7.215 10.162 -9.272 1.00 81.00 97 PHE A C 1
ATOM 769 O O . PHE A 1 97 ? 6.300 10.065 -8.452 1.00 81.00 97 PHE A O 1
ATOM 776 N N . CYS A 1 98 ? 7.498 11.334 -9.837 1.00 81.62 98 CYS A N 1
ATOM 777 C CA . CYS A 1 98 ? 6.835 12.592 -9.470 1.00 81.62 98 CYS A CA 1
ATOM 778 C C . CYS A 1 98 ? 5.310 12.620 -9.727 1.00 81.62 98 CYS A C 1
ATOM 780 O O . CYS A 1 98 ? 4.596 13.436 -9.149 1.00 81.62 98 CYS A O 1
ATOM 782 N N . ALA A 1 99 ? 4.780 11.723 -10.566 1.00 87.62 99 ALA A N 1
ATOM 783 C CA . ALA A 1 99 ? 3.347 11.604 -10.853 1.00 87.62 99 ALA A CA 1
ATOM 784 C C . ALA A 1 99 ? 2.661 10.421 -10.142 1.00 87.62 99 ALA A C 1
ATOM 786 O O . ALA A 1 99 ? 1.461 10.210 -10.345 1.00 87.62 99 ALA A O 1
ATOM 787 N N . LEU A 1 100 ? 3.401 9.641 -9.346 1.00 90.06 100 LEU A N 1
ATOM 788 C CA . LEU A 1 100 ? 2.911 8.418 -8.715 1.00 90.06 100 LEU A CA 1
ATOM 789 C C . LEU A 1 100 ? 1.941 8.735 -7.579 1.00 90.06 100 LEU A C 1
ATOM 791 O O . LEU A 1 100 ? 2.256 9.450 -6.635 1.00 90.06 100 LEU A O 1
ATOM 795 N N . GLU A 1 101 ? 0.738 8.178 -7.684 1.00 93.56 101 GLU A N 1
ATOM 796 C CA . GLU A 1 101 ? -0.356 8.402 -6.737 1.00 93.56 101 GLU A CA 1
ATOM 797 C C . GLU A 1 101 ? -0.854 7.101 -6.102 1.00 93.56 101 GLU A C 1
ATOM 799 O O . GLU A 1 101 ? -1.580 7.143 -5.109 1.00 93.56 101 GLU A O 1
ATOM 804 N N . TYR A 1 102 ? -0.516 5.953 -6.690 1.00 95.31 102 TYR A N 1
ATOM 805 C CA . TYR A 1 102 ? -1.115 4.671 -6.351 1.00 95.31 102 TYR A CA 1
ATOM 806 C C . TYR A 1 102 ? -0.064 3.563 -6.381 1.00 95.31 102 TYR A C 1
ATOM 808 O O . TYR A 1 102 ? 0.464 3.232 -7.441 1.00 95.31 102 TYR A O 1
ATOM 816 N N . VAL A 1 103 ? 0.213 2.958 -5.232 1.00 94.25 103 VAL A N 1
ATOM 817 C CA . VAL A 1 103 ? 1.148 1.837 -5.112 1.00 94.25 103 VAL A CA 1
ATOM 818 C C . VAL A 1 103 ? 0.439 0.679 -4.438 1.00 94.25 103 VAL A C 1
ATOM 820 O O . VAL A 1 103 ? -0.128 0.849 -3.364 1.00 94.25 103 VAL A O 1
ATOM 823 N N . VAL A 1 104 ? 0.485 -0.501 -5.050 1.00 94.69 104 VAL A N 1
ATOM 824 C CA . VAL A 1 104 ? 0.041 -1.749 -4.422 1.00 94.69 104 VAL A CA 1
ATOM 825 C C . VAL A 1 104 ? 1.147 -2.781 -4.520 1.00 94.69 104 VAL A C 1
ATOM 827 O O . VAL A 1 104 ? 1.591 -3.155 -5.605 1.00 94.69 104 VAL A O 1
ATOM 830 N N . LEU A 1 105 ? 1.558 -3.256 -3.356 1.00 92.12 105 LEU A N 1
ATOM 831 C CA . LEU A 1 105 ? 2.496 -4.335 -3.143 1.00 92.12 105 LEU A CA 1
ATOM 832 C C . LEU A 1 105 ? 1.711 -5.517 -2.591 1.00 92.12 105 LEU A C 1
ATOM 834 O O . LEU A 1 105 ? 1.092 -5.405 -1.538 1.00 92.12 105 LEU A O 1
ATOM 838 N N . LYS A 1 106 ? 1.712 -6.641 -3.302 1.00 93.00 106 LYS A N 1
ATOM 839 C CA . LYS A 1 106 ? 1.001 -7.849 -2.887 1.00 93.00 106 LYS A CA 1
ATOM 840 C C . LYS A 1 106 ? 1.943 -9.040 -2.845 1.00 93.00 106 LYS A C 1
ATOM 842 O O . LYS A 1 106 ? 2.643 -9.298 -3.818 1.00 93.00 106 LYS A O 1
ATOM 847 N N . ASN A 1 107 ? 1.916 -9.810 -1.761 1.00 90.88 107 ASN A N 1
ATOM 848 C CA . ASN A 1 107 ? 2.740 -11.011 -1.614 1.00 90.88 107 ASN A CA 1
ATOM 849 C C . ASN A 1 107 ? 4.238 -10.713 -1.843 1.00 90.88 107 ASN A C 1
ATOM 851 O O . ASN A 1 107 ? 4.947 -11.498 -2.477 1.00 90.88 107 ASN A O 1
ATOM 855 N N . ILE A 1 108 ? 4.710 -9.549 -1.381 1.00 85.62 108 ILE A N 1
ATOM 856 C CA . ILE A 1 108 ? 6.108 -9.140 -1.529 1.00 85.62 108 ILE A CA 1
ATOM 857 C C . ILE A 1 108 ? 6.915 -9.679 -0.358 1.00 85.62 108 ILE A C 1
ATOM 859 O O . ILE A 1 108 ? 6.531 -9.509 0.795 1.00 85.62 108 ILE A O 1
ATOM 863 N N . ARG A 1 109 ? 8.061 -10.300 -0.644 1.00 82.38 109 ARG A N 1
ATOM 864 C CA . ARG A 1 109 ? 9.035 -10.662 0.395 1.00 82.38 109 ARG A CA 1
ATOM 865 C C . ARG A 1 109 ? 10.242 -9.743 0.292 1.00 82.38 109 ARG A C 1
ATOM 867 O O . ARG A 1 109 ? 11.034 -9.881 -0.642 1.00 82.38 109 ARG A O 1
ATOM 874 N N . PHE A 1 110 ? 10.372 -8.833 1.247 1.00 77.25 110 PHE A N 1
ATOM 875 C CA . PHE A 1 110 ? 11.575 -8.025 1.419 1.00 77.25 110 PHE A CA 1
ATOM 876 C C . PHE A 1 110 ? 12.659 -8.861 2.114 1.00 77.25 110 PHE A C 1
ATOM 878 O O . PHE A 1 110 ? 12.346 -9.656 2.999 1.00 77.25 110 PHE A O 1
ATOM 885 N N . GLN A 1 111 ? 13.918 -8.741 1.687 1.00 73.38 111 GLN A N 1
ATOM 886 C CA . GLN A 1 111 ? 15.049 -9.438 2.325 1.00 73.38 111 GLN A CA 1
ATOM 887 C C . GLN A 1 111 ? 15.865 -8.526 3.247 1.00 73.38 111 GLN A C 1
ATOM 889 O O . GLN A 1 111 ? 16.296 -8.969 4.306 1.00 73.38 111 GLN A O 1
ATOM 894 N N . GLU A 1 112 ? 16.071 -7.270 2.842 1.00 67.75 112 GLU A N 1
ATOM 895 C CA . GLU A 1 112 ? 17.039 -6.362 3.481 1.00 67.75 112 GLU A CA 1
ATOM 896 C C . GLU A 1 112 ? 16.450 -4.988 3.843 1.00 67.75 112 GLU A C 1
ATOM 898 O O . GLU A 1 112 ? 17.015 -4.282 4.670 1.00 67.75 112 GLU A O 1
ATOM 903 N N . ILE A 1 113 ? 15.312 -4.608 3.250 1.00 66.25 113 ILE A N 1
ATOM 904 C CA . ILE A 1 113 ? 14.657 -3.312 3.476 1.00 66.25 113 ILE A CA 1
ATOM 905 C C . ILE A 1 113 ? 13.581 -3.450 4.551 1.00 66.25 113 ILE A C 1
ATOM 907 O O . ILE A 1 113 ? 12.713 -4.322 4.456 1.00 66.25 113 ILE A O 1
ATOM 911 N N . THR A 1 114 ? 13.609 -2.564 5.548 1.00 69.38 114 THR A N 1
ATOM 912 C CA . THR A 1 114 ? 12.512 -2.435 6.511 1.00 69.38 114 THR A CA 1
ATOM 913 C C . THR A 1 114 ? 11.330 -1.698 5.876 1.00 69.38 114 THR A C 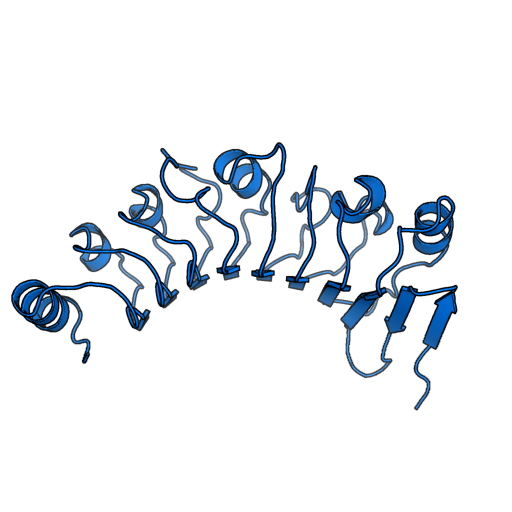1
ATOM 915 O O . THR A 1 114 ? 11.489 -0.923 4.930 1.00 69.38 114 THR A O 1
ATOM 918 N N . LEU A 1 115 ? 10.114 -1.904 6.392 1.00 69.06 115 LEU A N 1
ATOM 919 C CA . LEU A 1 115 ? 8.958 -1.163 5.882 1.00 69.06 115 LEU A CA 1
ATOM 920 C C . LEU A 1 115 ? 9.077 0.348 6.143 1.00 69.06 115 LEU A C 1
ATOM 922 O O . LEU A 1 115 ? 8.576 1.146 5.354 1.00 69.06 115 LEU A O 1
ATOM 926 N N . GLU A 1 116 ? 9.761 0.737 7.218 1.00 72.44 116 GLU A N 1
ATOM 927 C CA . GLU A 1 116 ? 10.046 2.136 7.527 1.00 72.44 116 GLU A CA 1
ATOM 928 C C . GLU A 1 116 ? 10.915 2.778 6.440 1.00 72.44 116 GLU A C 1
ATOM 930 O O . GLU A 1 116 ? 10.514 3.799 5.877 1.00 72.44 116 GLU A O 1
ATOM 935 N N . ASP A 1 117 ? 12.026 2.133 6.073 1.00 74.44 117 ASP A N 1
ATOM 936 C CA . ASP A 1 117 ? 12.902 2.604 4.995 1.00 74.44 117 ASP A CA 1
ATOM 937 C C . ASP A 1 117 ? 12.134 2.707 3.676 1.00 74.44 117 ASP A C 1
ATOM 939 O O . ASP A 1 117 ? 12.242 3.704 2.966 1.00 74.44 117 ASP A O 1
ATOM 943 N N . PHE A 1 118 ? 11.297 1.711 3.361 1.00 76.94 118 PHE A N 1
ATOM 944 C CA . PHE A 1 118 ? 10.487 1.741 2.146 1.00 76.94 118 PHE A CA 1
ATOM 945 C C . PHE A 1 118 ? 9.522 2.932 2.124 1.00 76.94 118 PHE A C 1
ATOM 947 O O . PHE A 1 118 ? 9.471 3.652 1.125 1.00 76.94 118 PHE A O 1
ATOM 954 N N . ILE A 1 119 ? 8.777 3.174 3.207 1.00 78.19 119 ILE A N 1
ATOM 955 C CA . ILE A 1 119 ? 7.811 4.279 3.257 1.00 78.19 119 ILE A CA 1
ATOM 956 C C . ILE A 1 119 ? 8.509 5.635 3.111 1.00 78.19 119 ILE A C 1
ATOM 958 O O . ILE A 1 119 ? 7.968 6.516 2.446 1.00 78.19 119 ILE A O 1
ATOM 962 N N . GLN A 1 120 ? 9.710 5.804 3.671 1.00 78.00 120 GLN A N 1
ATOM 963 C CA . GLN A 1 120 ? 10.481 7.045 3.527 1.00 78.00 120 GLN A CA 1
ATOM 964 C C . GLN A 1 120 ? 10.888 7.336 2.076 1.00 78.00 120 GLN A C 1
ATOM 966 O O . GLN A 1 120 ? 11.113 8.493 1.726 1.00 78.00 120 GLN A O 1
ATOM 971 N N . THR A 1 121 ? 10.952 6.310 1.222 1.00 78.19 121 THR A N 1
ATOM 972 C CA . THR A 1 121 ? 11.197 6.503 -0.213 1.00 78.19 121 THR A CA 1
ATOM 973 C C . THR A 1 121 ? 9.948 6.881 -0.995 1.00 78.19 121 THR A C 1
ATOM 975 O O . THR A 1 121 ? 10.085 7.298 -2.134 1.00 78.19 121 THR A O 1
ATOM 978 N N . LEU A 1 122 ? 8.737 6.729 -0.450 1.00 85.56 122 LEU A N 1
ATOM 979 C CA . LEU A 1 122 ? 7.522 6.943 -1.235 1.00 85.56 122 LEU A CA 1
ATOM 980 C C . LEU A 1 122 ? 7.259 8.434 -1.507 1.00 85.56 122 LEU A C 1
ATOM 982 O O . LEU A 1 122 ? 7.582 9.283 -0.674 1.00 85.56 122 LEU A O 1
ATOM 986 N N . PRO A 1 123 ? 6.613 8.772 -2.638 1.00 86.00 123 PRO A N 1
ATOM 987 C CA . PRO A 1 123 ? 6.337 10.159 -2.985 1.00 86.00 123 PRO A CA 1
ATOM 988 C C . PRO A 1 123 ? 5.299 10.790 -2.058 1.00 86.00 123 PRO A C 1
ATOM 990 O O . PRO A 1 123 ? 4.287 10.163 -1.738 1.00 86.00 123 PRO A O 1
ATOM 993 N N . ARG A 1 124 ? 5.483 12.059 -1.682 1.00 86.38 124 ARG A N 1
ATOM 994 C CA . ARG A 1 124 ? 4.600 12.759 -0.732 1.00 86.38 124 ARG A CA 1
ATOM 995 C C . ARG A 1 124 ? 3.170 12.924 -1.231 1.00 86.38 124 ARG A C 1
ATOM 997 O O . ARG A 1 124 ? 2.240 12.977 -0.431 1.00 86.38 124 ARG A O 1
ATOM 1004 N N . GLN A 1 125 ? 2.986 12.993 -2.548 1.00 87.75 125 GLN A N 1
ATOM 1005 C CA . GLN A 1 125 ? 1.682 13.089 -3.209 1.00 87.75 125 GLN A CA 1
ATOM 1006 C C . GLN A 1 125 ? 0.932 11.751 -3.318 1.00 87.75 125 GLN A C 1
ATOM 1008 O O . GLN A 1 125 ? -0.129 11.702 -3.950 1.00 87.75 125 GLN A O 1
ATOM 1013 N N . LEU A 1 126 ? 1.471 10.660 -2.762 1.00 91.81 126 LEU A N 1
ATOM 1014 C CA . LEU A 1 126 ? 0.848 9.345 -2.834 1.00 91.81 126 LEU A CA 1
ATOM 1015 C C . LEU A 1 126 ? -0.527 9.362 -2.150 1.00 91.81 126 LEU A C 1
ATOM 1017 O O . LEU A 1 126 ? -0.659 9.712 -0.981 1.00 91.81 126 LEU A O 1
ATOM 1021 N N . LYS A 1 127 ? -1.562 8.945 -2.883 1.00 95.69 127 LYS A N 1
ATOM 1022 C CA . LYS A 1 127 ? -2.959 8.936 -2.415 1.00 95.69 127 LYS A CA 1
ATOM 1023 C C . LYS A 1 127 ? -3.412 7.557 -1.963 1.00 95.69 127 LYS A C 1
ATOM 1025 O O . LYS A 1 127 ? -4.343 7.450 -1.165 1.00 95.69 127 LYS A O 1
ATOM 1030 N N . HIS A 1 128 ? -2.800 6.504 -2.496 1.00 97.06 128 HIS A N 1
ATOM 1031 C CA . HIS A 1 128 ? -3.142 5.126 -2.184 1.00 97.06 128 HIS A CA 1
ATOM 1032 C C . HIS A 1 128 ? -1.892 4.267 -2.018 1.00 97.06 128 HIS A C 1
ATOM 1034 O O . HIS A 1 128 ? -1.043 4.219 -2.910 1.00 97.06 128 HIS A O 1
ATOM 1040 N N . LEU A 1 129 ? -1.847 3.547 -0.901 1.00 94.31 129 LEU A N 1
ATOM 1041 C CA . LEU A 1 129 ? -0.814 2.578 -0.580 1.00 94.31 129 LEU A CA 1
ATOM 1042 C C . LEU A 1 129 ? -1.475 1.274 -0.132 1.00 94.31 129 LEU A C 1
ATOM 1044 O O . LEU A 1 129 ? -2.200 1.250 0.859 1.00 94.31 129 LEU A O 1
ATOM 1048 N N . GLY A 1 130 ? -1.207 0.194 -0.855 1.00 94.19 130 GLY A N 1
ATOM 1049 C CA . GLY A 1 130 ? -1.557 -1.160 -0.455 1.00 94.19 130 GLY A CA 1
ATOM 1050 C C . GLY A 1 130 ? -0.304 -1.971 -0.176 1.00 94.19 130 GLY A C 1
ATOM 1051 O O . GLY A 1 130 ? 0.568 -2.087 -1.033 1.00 94.19 130 GLY A O 1
ATOM 1052 N N . LEU A 1 131 ? -0.224 -2.543 1.015 1.00 90.94 131 LEU A N 1
ATOM 1053 C CA . LEU A 1 131 ? 0.797 -3.483 1.447 1.00 90.94 131 LEU A CA 1
ATOM 1054 C C . LEU A 1 131 ? 0.051 -4.740 1.874 1.00 90.94 131 LEU A C 1
ATOM 1056 O O . LEU A 1 131 ? -0.427 -4.823 2.995 1.00 90.94 131 LEU A O 1
ATOM 1060 N N . ILE A 1 132 ? -0.118 -5.692 0.969 1.00 93.12 132 ILE A N 1
ATOM 1061 C CA . ILE A 1 132 ? -1.008 -6.835 1.166 1.00 93.12 132 ILE A CA 1
ATOM 1062 C C . ILE A 1 132 ? -0.161 -8.092 1.276 1.00 93.12 132 ILE A C 1
ATOM 1064 O O . ILE A 1 132 ? 0.513 -8.468 0.314 1.00 93.12 132 ILE A O 1
ATOM 1068 N N . ASN A 1 133 ? -0.232 -8.786 2.412 1.00 91.25 133 ASN A N 1
ATOM 1069 C CA . ASN A 1 133 ? 0.548 -10.004 2.651 1.00 91.25 133 ASN A CA 1
ATOM 1070 C C . ASN A 1 133 ? 2.054 -9.816 2.365 1.00 91.25 133 ASN A C 1
ATOM 1072 O O . ASN A 1 133 ? 2.682 -10.608 1.662 1.00 91.25 133 ASN A O 1
ATOM 1076 N N . CYS A 1 134 ? 2.628 -8.731 2.881 1.00 82.75 134 CYS A N 1
ATOM 1077 C CA . CYS A 1 134 ? 4.038 -8.384 2.706 1.00 82.75 134 CYS A CA 1
ATOM 1078 C C . CYS A 1 134 ? 4.939 -8.898 3.849 1.00 82.75 134 CYS A C 1
ATOM 1080 O O . CYS A 1 134 ? 6.132 -8.612 3.857 1.00 82.75 134 CYS A O 1
ATOM 1082 N N . GLY A 1 135 ? 4.400 -9.673 4.801 1.00 75.06 135 GLY A N 1
ATOM 1083 C CA . GLY A 1 135 ? 5.135 -10.223 5.951 1.00 75.06 135 GLY A CA 1
ATOM 1084 C C . GLY A 1 135 ? 5.114 -9.324 7.203 1.00 75.06 135 GLY A C 1
ATOM 1085 O O . GLY A 1 135 ? 4.459 -8.282 7.202 1.00 75.06 135 GLY A O 1
ATOM 1086 N N . PRO A 1 136 ? 5.829 -9.703 8.284 1.00 62.38 136 PRO A N 1
ATOM 1087 C CA . PRO A 1 136 ? 5.689 -9.101 9.618 1.00 62.38 136 PRO A CA 1
ATOM 1088 C C . PRO A 1 136 ? 6.302 -7.697 9.766 1.00 62.38 136 PRO A C 1
ATOM 1090 O O . PRO A 1 136 ? 6.311 -7.151 10.868 1.00 62.38 136 PRO A O 1
ATOM 1093 N N . PHE A 1 137 ? 6.787 -7.082 8.680 1.00 59.88 137 PHE A N 1
ATOM 1094 C CA . PHE A 1 137 ? 7.463 -5.775 8.684 1.00 59.88 137 PHE A CA 1
ATOM 1095 C C . PHE A 1 137 ? 6.622 -4.620 9.249 1.00 59.88 137 PHE A C 1
ATOM 1097 O O . PHE A 1 137 ? 7.144 -3.534 9.479 1.00 59.88 137 PHE A O 1
ATOM 1104 N N . CYS A 1 138 ? 5.323 -4.826 9.466 1.00 52.91 138 CYS A N 1
ATOM 1105 C CA . CYS A 1 138 ? 4.423 -3.779 9.923 1.00 52.91 138 CYS A CA 1
ATOM 1106 C C . CYS A 1 138 ? 4.397 -3.588 11.458 1.00 52.91 138 CYS A C 1
ATOM 1108 O O . CYS A 1 138 ? 3.806 -2.615 11.921 1.00 52.91 138 CYS A O 1
ATOM 1110 N N . CYS A 1 139 ? 5.029 -4.477 12.240 1.00 47.94 139 CYS A N 1
ATOM 1111 C CA . CYS A 1 139 ? 4.877 -4.533 13.704 1.00 47.94 139 CYS A CA 1
ATOM 1112 C C . CYS A 1 139 ? 5.825 -3.623 14.517 1.00 47.94 139 CYS A C 1
ATOM 1114 O O . CYS A 1 139 ? 5.622 -3.493 15.716 1.00 47.94 139 CYS A O 1
ATOM 1116 N N . GLU A 1 140 ? 6.837 -2.986 13.916 1.00 52.69 140 GLU A N 1
ATOM 1117 C CA . GLU A 1 140 ? 7.839 -2.190 14.667 1.00 52.69 140 GLU A CA 1
ATOM 1118 C C . GLU A 1 140 ? 7.962 -0.725 14.214 1.00 52.69 140 GLU A C 1
ATOM 1120 O O . GLU A 1 140 ? 8.857 -0.005 14.656 1.00 52.69 140 GLU A O 1
ATOM 1125 N N . ILE A 1 141 ? 7.063 -0.247 13.348 1.00 55.50 141 ILE A N 1
ATOM 1126 C CA . ILE A 1 141 ? 7.203 1.080 12.738 1.00 55.50 141 ILE A CA 1
ATOM 1127 C C . ILE A 1 141 ? 6.922 2.178 13.770 1.00 55.50 141 ILE A C 1
ATOM 1129 O O . ILE A 1 141 ? 5.765 2.491 14.071 1.00 55.50 141 ILE A O 1
ATOM 1133 N N . LYS A 1 142 ? 7.991 2.817 14.257 1.00 57.06 142 LYS A N 1
ATOM 1134 C CA . LYS A 1 142 ? 7.923 3.994 15.141 1.00 57.06 142 LYS A CA 1
ATOM 1135 C C . LYS A 1 142 ? 7.641 5.301 14.388 1.00 57.06 142 LYS A C 1
ATOM 1137 O O . LYS A 1 142 ? 7.324 6.298 15.031 1.00 57.06 142 LYS A O 1
ATOM 1142 N N . GLY A 1 143 ? 7.622 5.253 13.053 1.00 55.91 143 GLY A N 1
ATOM 1143 C CA . GLY A 1 143 ? 6.844 6.152 12.197 1.00 55.91 143 GLY A CA 1
ATOM 1144 C C . GLY A 1 143 ? 7.652 6.904 11.136 1.00 55.91 143 GLY A C 1
ATOM 1145 O O . GLY A 1 143 ? 8.784 7.293 11.387 1.00 55.91 143 GLY A O 1
ATOM 1146 N N . PRO A 1 144 ? 7.047 7.224 9.982 1.00 55.12 144 PRO A N 1
ATOM 1147 C CA . PRO A 1 144 ? 7.383 8.419 9.223 1.00 55.12 144 PRO A CA 1
ATOM 1148 C C . PRO A 1 144 ? 6.408 9.545 9.600 1.00 55.12 144 PRO A C 1
ATOM 1150 O O . PRO A 1 144 ? 5.201 9.422 9.396 1.00 55.12 144 PRO A O 1
ATOM 1153 N N . ASN A 1 145 ? 6.926 10.656 10.132 1.00 57.78 145 ASN A N 1
ATOM 1154 C CA . ASN A 1 145 ? 6.089 11.740 10.659 1.00 57.78 145 ASN A CA 1
ATOM 1155 C C . ASN A 1 145 ? 5.542 12.715 9.597 1.00 57.78 145 ASN A C 1
ATOM 1157 O O . ASN A 1 145 ? 4.537 13.351 9.883 1.00 57.78 145 ASN A O 1
ATOM 1161 N N . ASP A 1 146 ? 6.089 12.777 8.372 1.00 66.00 146 ASP A N 1
ATOM 1162 C CA . ASP A 1 146 ? 5.680 13.808 7.389 1.00 66.00 146 ASP A CA 1
ATOM 1163 C C . ASP A 1 146 ? 5.545 13.332 5.922 1.00 66.00 146 ASP A C 1
ATOM 1165 O O . ASP A 1 146 ? 5.241 14.133 5.038 1.00 66.00 146 ASP A O 1
ATOM 1169 N N . PHE A 1 147 ? 5.772 12.048 5.614 1.00 71.44 147 PHE A N 1
ATOM 1170 C CA . PHE A 1 147 ? 5.913 11.597 4.214 1.00 71.44 147 PHE A CA 1
ATOM 1171 C C . PHE A 1 147 ? 4.606 11.170 3.531 1.00 71.44 147 PHE A C 1
ATOM 1173 O O . PHE A 1 147 ? 4.505 11.269 2.317 1.00 71.44 147 PHE A O 1
ATOM 1180 N N . LEU A 1 148 ? 3.588 10.733 4.279 1.00 81.88 148 LEU A N 1
ATOM 1181 C CA . LEU A 1 148 ? 2.323 10.215 3.725 1.00 81.88 148 LEU A CA 1
ATOM 1182 C C . LEU A 1 148 ? 1.126 11.148 3.988 1.00 81.88 148 LEU A C 1
ATOM 1184 O O . LEU A 1 148 ? -0.012 10.702 4.130 1.00 81.88 148 LEU A O 1
ATOM 1188 N N . ILE A 1 149 ? 1.369 12.458 4.063 1.00 84.94 149 ILE A N 1
ATOM 1189 C CA . ILE A 1 149 ? 0.366 13.467 4.458 1.00 84.94 149 ILE A CA 1
ATOM 1190 C C . ILE A 1 149 ? -0.811 13.610 3.474 1.00 84.94 149 ILE A C 1
ATOM 1192 O O . ILE A 1 149 ? -1.880 14.102 3.848 1.00 84.94 149 ILE A O 1
ATOM 1196 N N . GLU A 1 150 ? -0.633 13.179 2.222 1.00 92.31 150 GLU A N 1
ATOM 1197 C CA . GLU A 1 150 ? -1.681 13.170 1.192 1.00 92.31 150 GLU A CA 1
ATOM 1198 C C . GLU A 1 150 ? -2.402 11.817 1.064 1.00 92.31 150 GLU A C 1
ATOM 1200 O O . GLU A 1 150 ? -3.316 11.683 0.245 1.00 92.31 150 GLU A O 1
ATOM 1205 N N . LEU A 1 151 ? -2.039 10.817 1.879 1.00 94.38 151 LEU A N 1
ATOM 1206 C CA . LEU A 1 151 ? -2.588 9.472 1.758 1.00 94.38 151 LEU A CA 1
ATOM 1207 C C . LEU A 1 151 ? -4.076 9.449 2.125 1.00 94.38 151 LEU A C 1
ATOM 1209 O O . LEU A 1 151 ? -4.482 9.794 3.234 1.00 94.38 151 LEU A O 1
ATOM 1213 N N . GLU A 1 152 ? -4.901 8.990 1.187 1.00 97.25 152 GLU A N 1
ATOM 1214 C CA . GLU A 1 152 ? -6.349 8.876 1.363 1.00 97.25 152 GLU A CA 1
ATOM 1215 C C . GLU A 1 152 ? -6.801 7.434 1.599 1.00 97.25 152 GLU A C 1
ATOM 1217 O O . GLU A 1 152 ? -7.894 7.199 2.119 1.00 97.25 152 GLU A O 1
ATOM 1222 N N . GLN A 1 153 ? -6.003 6.456 1.173 1.00 97.94 153 GLN A N 1
ATOM 1223 C CA . GLN A 1 153 ? -6.348 5.042 1.237 1.00 97.94 153 GLN A CA 1
ATOM 1224 C C . GLN A 1 153 ? -5.134 4.211 1.628 1.00 97.94 153 GLN A C 1
ATOM 1226 O O . GLN A 1 153 ? -4.097 4.281 0.966 1.00 97.94 153 GLN A O 1
ATOM 1231 N N . LEU A 1 154 ? -5.307 3.396 2.662 1.00 95.19 154 LEU A N 1
ATOM 1232 C CA . LEU A 1 154 ? -4.293 2.486 3.166 1.00 95.19 154 LEU A CA 1
ATOM 1233 C C . LEU A 1 154 ? -4.880 1.079 3.285 1.00 95.19 154 LEU A C 1
ATOM 1235 O O . LEU A 1 154 ? -5.907 0.884 3.936 1.00 95.19 154 LEU A O 1
ATOM 1239 N N . ASP A 1 155 ? -4.227 0.106 2.663 1.00 95.88 155 ASP A N 1
ATOM 1240 C CA . ASP A 1 155 ? -4.551 -1.314 2.796 1.00 95.88 155 ASP A CA 1
ATOM 1241 C C . ASP A 1 155 ? -3.354 -2.043 3.407 1.00 95.88 155 ASP A C 1
ATOM 1243 O O . ASP A 1 155 ? -2.268 -2.048 2.832 1.00 95.88 155 ASP A O 1
ATOM 1247 N N . LEU A 1 156 ? -3.551 -2.612 4.596 1.00 92.81 156 LEU A N 1
ATOM 1248 C CA . LEU A 1 156 ? -2.574 -3.425 5.322 1.00 92.81 156 LEU A CA 1
ATOM 1249 C C . LEU A 1 156 ? -3.103 -4.848 5.557 1.00 92.81 156 LEU A C 1
ATOM 1251 O O . LEU A 1 156 ? -2.741 -5.492 6.549 1.00 92.81 156 LEU A O 1
ATOM 1255 N N . SER A 1 157 ? -3.998 -5.335 4.700 1.00 94.88 157 SER A N 1
ATOM 1256 C CA . SER A 1 157 ? -4.601 -6.654 4.856 1.00 94.88 157 SER A CA 1
ATOM 1257 C C . SER A 1 157 ? -3.565 -7.785 4.800 1.00 94.88 157 SER A C 1
ATOM 1259 O O . SER A 1 157 ? -2.553 -7.732 4.093 1.00 94.88 157 SER A O 1
ATOM 1261 N N . LYS A 1 158 ? -3.836 -8.857 5.550 1.00 93.38 158 LYS A N 1
ATOM 1262 C CA . LYS A 1 158 ? -3.065 -10.112 5.548 1.00 93.38 158 LYS A CA 1
ATOM 1263 C C . LYS A 1 158 ? -1.603 -9.984 6.000 1.00 93.38 158 LYS A C 1
ATOM 1265 O O . LYS A 1 158 ? -0.778 -10.803 5.608 1.00 93.38 158 LYS A O 1
ATOM 1270 N N . ASN A 1 159 ? -1.263 -9.001 6.834 1.00 88.62 159 ASN A N 1
ATOM 1271 C CA . ASN A 1 159 ? 0.111 -8.769 7.310 1.00 88.62 159 ASN A CA 1
ATOM 1272 C C . ASN A 1 159 ? 0.416 -9.331 8.706 1.00 88.62 159 ASN A C 1
ATOM 1274 O O . ASN A 1 159 ? 1.489 -9.068 9.242 1.00 88.62 159 ASN A O 1
ATOM 1278 N N . GLN A 1 160 ? -0.493 -10.108 9.303 1.00 88.81 160 GLN A N 1
ATOM 1279 C CA . GLN A 1 160 ? -0.317 -10.675 10.651 1.00 88.81 160 GLN A CA 1
ATOM 1280 C C . GLN A 1 160 ? -0.090 -9.603 11.739 1.00 88.81 160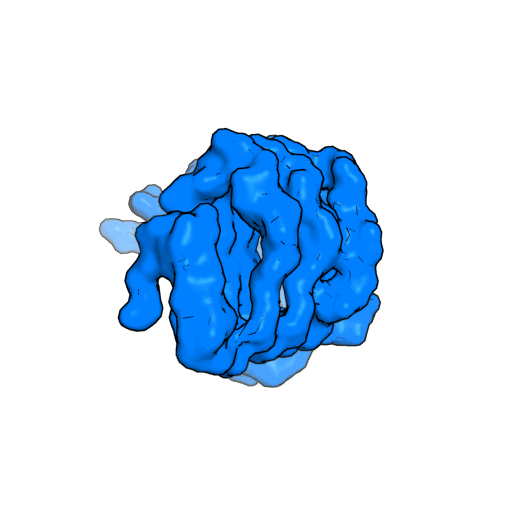 GLN A C 1
ATOM 1282 O O . GLN A 1 160 ? 0.598 -9.841 12.734 1.00 88.81 160 GLN A O 1
ATOM 1287 N N . LEU A 1 161 ? -0.668 -8.412 11.555 1.00 86.75 161 LEU A N 1
ATOM 1288 C CA . LEU A 1 161 ? -0.567 -7.305 12.505 1.00 86.75 161 LEU A CA 1
ATOM 1289 C C . LEU A 1 161 ? -1.209 -7.662 13.843 1.00 86.75 161 LEU A C 1
ATOM 1291 O O . LEU A 1 161 ? -2.384 -8.013 13.874 1.00 86.75 161 LEU A O 1
ATOM 1295 N N . HIS A 1 162 ? -0.460 -7.524 14.936 1.00 89.12 162 HIS A N 1
ATOM 1296 C CA . HIS A 1 162 ? -0.982 -7.690 16.300 1.00 89.12 162 HIS A CA 1
ATOM 1297 C C . HIS A 1 162 ? -1.472 -6.365 16.896 1.00 89.12 162 HIS A C 1
ATOM 1299 O O . HIS A 1 162 ? -2.415 -6.343 17.687 1.00 89.12 162 HIS A O 1
ATOM 1305 N N . GLU A 1 163 ? -0.860 -5.263 16.468 1.00 87.75 163 GLU A N 1
ATOM 1306 C CA . GLU A 1 163 ? -1.223 -3.894 16.809 1.00 87.75 163 GLU A CA 1
ATOM 1307 C C . GLU A 1 163 ? -1.121 -2.999 15.571 1.00 87.75 163 GLU A C 1
ATOM 1309 O O . GLU A 1 163 ? -0.448 -3.343 14.597 1.00 87.75 163 GLU A O 1
ATOM 1314 N N . LEU A 1 164 ? -1.812 -1.858 15.594 1.00 86.38 164 LEU A N 1
ATOM 1315 C CA . LEU A 1 164 ? -1.704 -0.869 14.526 1.00 86.38 164 LEU A CA 1
ATOM 1316 C C . LEU A 1 164 ? -0.575 0.114 14.808 1.00 86.38 164 LEU A C 1
ATOM 1318 O O . LEU A 1 164 ? -0.529 0.684 15.904 1.00 86.38 164 LEU A O 1
ATOM 1322 N N . PRO A 1 165 ? 0.284 0.387 13.817 1.00 80.25 165 PRO A N 1
ATOM 1323 C CA . PRO A 1 165 ? 1.432 1.237 14.038 1.00 80.25 165 PRO A CA 1
ATOM 1324 C C . PRO A 1 165 ? 0.992 2.695 14.306 1.00 80.25 165 PRO A C 1
ATOM 1326 O O . PRO A 1 165 ? 0.116 3.211 13.602 1.00 80.25 165 PRO A O 1
ATOM 1329 N N . PRO A 1 166 ? 1.578 3.390 15.304 1.00 80.19 166 PRO A N 1
ATOM 1330 C CA . PRO A 1 166 ? 1.093 4.696 15.765 1.00 80.19 166 PRO A CA 1
ATOM 1331 C C . PRO A 1 166 ? 1.047 5.800 14.703 1.00 80.19 166 PRO A C 1
ATOM 1333 O O . PRO A 1 166 ? 0.224 6.706 14.809 1.00 80.19 166 PRO A O 1
ATOM 1336 N N . TRP A 1 167 ? 1.889 5.730 13.667 1.00 82.81 167 TRP A N 1
ATOM 1337 C CA .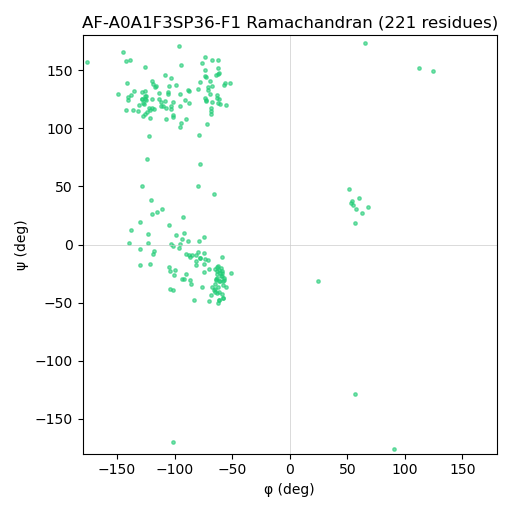 TRP A 1 167 ? 1.922 6.729 12.593 1.00 82.81 167 TRP A CA 1
ATOM 1338 C C . TRP A 1 167 ? 0.617 6.803 11.793 1.00 82.81 167 TRP A C 1
ATOM 1340 O O . TRP A 1 167 ? 0.349 7.828 11.181 1.00 82.81 167 TRP A O 1
ATOM 1350 N N . ILE A 1 168 ? -0.247 5.781 11.834 1.00 87.38 168 ILE A N 1
ATOM 1351 C CA . ILE A 1 168 ? -1.578 5.867 11.210 1.00 87.38 168 ILE A CA 1
ATOM 1352 C C . ILE A 1 168 ? -2.376 7.051 11.782 1.00 87.38 168 ILE A C 1
ATOM 1354 O O . ILE A 1 168 ? -3.168 7.657 11.062 1.00 87.38 168 ILE A O 1
ATOM 1358 N N . ALA A 1 169 ? -2.125 7.440 13.039 1.00 86.62 169 ALA A N 1
ATOM 1359 C CA . ALA A 1 169 ? -2.745 8.601 13.672 1.00 86.62 169 ALA A CA 1
ATOM 1360 C C . ALA A 1 169 ? -2.425 9.938 12.972 1.00 86.62 169 ALA A C 1
ATOM 1362 O O . ALA A 1 169 ? -3.181 10.895 13.131 1.00 86.62 169 ALA A O 1
ATOM 1363 N N . THR A 1 170 ? -1.332 10.026 12.202 1.00 85.81 170 THR A N 1
ATOM 1364 C CA . THR A 1 170 ? -0.913 11.264 11.520 1.00 85.81 170 THR A CA 1
ATOM 1365 C C . THR A 1 170 ? -1.568 11.446 10.150 1.00 85.81 170 THR A C 1
ATOM 1367 O O . THR A 1 170 ? -1.506 12.533 9.573 1.00 85.81 170 THR A O 1
ATOM 1370 N N . LEU A 1 171 ? -2.245 10.419 9.625 1.00 90.00 171 LEU A N 1
ATOM 1371 C CA . LEU A 1 171 ? -2.834 10.422 8.287 1.00 90.00 171 LEU A CA 1
ATOM 1372 C C . LEU A 1 171 ? -4.152 11.214 8.250 1.00 90.00 171 LEU A C 1
ATOM 1374 O O . LEU A 1 171 ? -5.239 10.665 8.071 1.00 90.00 171 LEU A O 1
ATOM 1378 N N . ALA A 1 172 ? -4.069 12.537 8.394 1.00 91.12 172 ALA A N 1
ATOM 1379 C CA . ALA A 1 172 ? -5.228 13.429 8.503 1.00 91.12 172 ALA A CA 1
ATOM 1380 C C . ALA A 1 172 ? -6.172 13.391 7.283 1.00 91.12 172 ALA A C 1
ATOM 1382 O O . ALA A 1 172 ? -7.339 13.781 7.382 1.00 91.12 172 ALA A O 1
ATOM 1383 N N . ARG A 1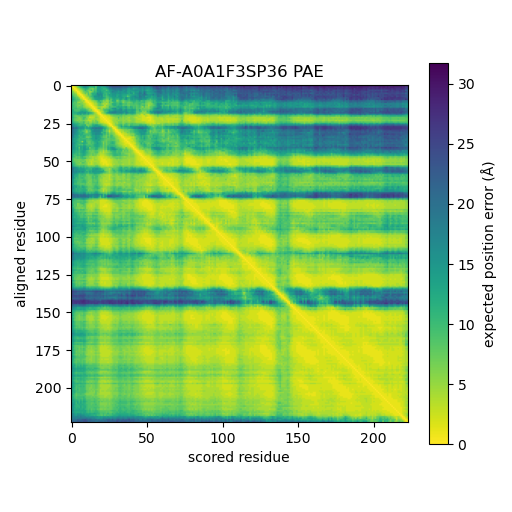 173 ? -5.683 12.929 6.125 1.00 95.31 173 ARG A N 1
ATOM 1384 C CA . ARG A 1 173 ? -6.465 12.766 4.892 1.00 95.31 173 ARG A CA 1
ATOM 1385 C C . ARG A 1 173 ? -6.997 11.354 4.663 1.00 95.31 173 ARG A C 1
ATOM 1387 O O . ARG A 1 173 ? -7.748 11.169 3.704 1.00 95.31 173 ARG A O 1
ATOM 1394 N N . LEU A 1 174 ? -6.676 10.392 5.530 1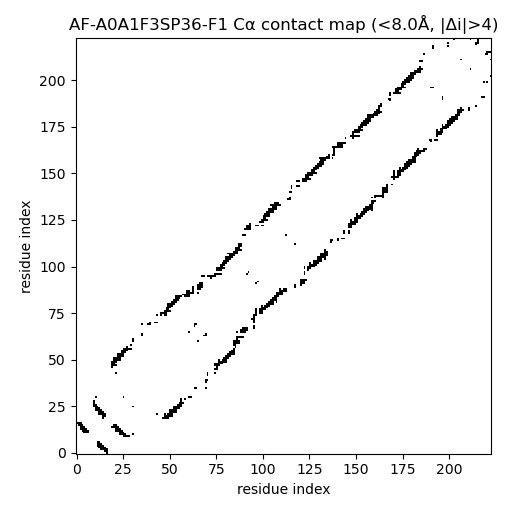.00 95.75 174 LEU A N 1
ATOM 1395 C CA . LEU A 1 174 ? -7.082 9.002 5.360 1.00 95.75 174 LEU A CA 1
ATOM 1396 C C . LEU A 1 174 ? -8.605 8.882 5.381 1.00 95.75 174 LEU A C 1
ATOM 1398 O O . LEU A 1 174 ? -9.261 9.262 6.347 1.00 95.75 174 LEU A O 1
ATOM 1402 N N . LYS A 1 175 ? -9.163 8.341 4.299 1.00 96.94 175 LYS A N 1
ATOM 1403 C CA . LYS A 1 175 ? -10.598 8.090 4.119 1.00 96.94 175 LYS A CA 1
ATOM 1404 C C . LYS A 1 175 ? -10.931 6.618 4.293 1.00 96.94 175 LYS A C 1
ATOM 1406 O O . LYS A 1 175 ? -11.979 6.302 4.850 1.00 96.94 175 LYS A O 1
ATOM 1411 N N . ARG A 1 176 ? -10.052 5.729 3.816 1.00 97.38 176 ARG A N 1
ATOM 1412 C CA . ARG A 1 176 ? -10.248 4.276 3.873 1.00 97.38 176 ARG A CA 1
ATOM 1413 C C . ARG A 1 176 ? -9.048 3.575 4.486 1.00 97.38 176 ARG A C 1
ATOM 1415 O O . ARG A 1 176 ? 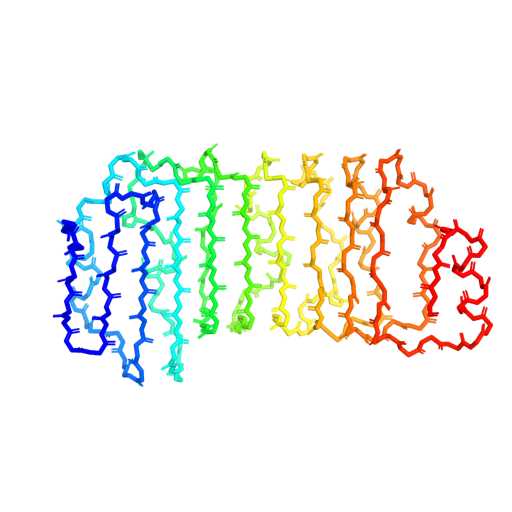-7.924 3.797 4.035 1.00 97.38 176 ARG A O 1
ATOM 1422 N N . LEU A 1 177 ? -9.316 2.697 5.443 1.00 96.38 177 LEU A N 1
ATOM 1423 C CA . LEU A 1 177 ? -8.331 1.825 6.066 1.00 96.38 177 LEU A CA 1
ATOM 1424 C C . LEU A 1 177 ? -8.812 0.373 5.984 1.00 96.38 177 LEU A C 1
ATOM 1426 O O . LEU A 1 177 ? -9.891 0.055 6.474 1.00 96.38 177 LEU A O 1
ATOM 1430 N N . THR A 1 178 ? -8.027 -0.495 5.351 1.00 96.88 178 THR A N 1
ATOM 1431 C CA . THR A 1 178 ? -8.326 -1.932 5.219 1.00 96.88 178 THR A CA 1
ATOM 1432 C C . THR A 1 178 ? -7.327 -2.731 6.042 1.00 96.88 178 THR A C 1
ATOM 1434 O O . THR A 1 178 ? -6.120 -2.586 5.851 1.00 96.88 178 THR A O 1
ATOM 1437 N N . LEU A 1 179 ? -7.819 -3.543 6.978 1.00 95.12 179 LEU A N 1
ATOM 1438 C CA . LEU A 1 179 ? -7.010 -4.306 7.936 1.00 95.12 179 LEU A CA 1
ATOM 1439 C C . LEU A 1 179 ? -7.411 -5.784 7.988 1.00 95.12 179 LEU A C 1
ATOM 1441 O O . LEU A 1 179 ? -7.090 -6.472 8.961 1.00 95.12 179 LEU A O 1
ATOM 1445 N N . ASP A 1 180 ? -8.095 -6.278 6.961 1.00 96.00 180 ASP A N 1
ATOM 1446 C CA . ASP A 1 180 ? -8.647 -7.629 6.967 1.00 96.00 180 ASP A CA 1
ATOM 1447 C C . ASP A 1 180 ? -7.554 -8.701 7.083 1.00 96.00 180 ASP A C 1
ATOM 1449 O O . ASP A 1 180 ? -6.450 -8.553 6.546 1.00 96.00 180 ASP A O 1
ATOM 1453 N N . GLY A 1 181 ? -7.849 -9.811 7.755 1.00 94.94 181 GLY A N 1
ATOM 1454 C CA . GLY A 1 181 ? -6.949 -10.965 7.833 1.00 94.94 181 GLY A CA 1
ATOM 1455 C C . GLY A 1 181 ? -5.672 -10.701 8.632 1.00 94.94 181 GLY A C 1
ATOM 1456 O O . GLY A 1 181 ? -4.608 -11.230 8.299 1.00 94.94 181 GLY A O 1
ATOM 1457 N N . ASN A 1 182 ? -5.747 -9.848 9.652 1.00 93.56 182 ASN A N 1
ATOM 1458 C CA . ASN A 1 182 ? -4.653 -9.593 10.586 1.00 93.56 182 ASN A CA 1
ATOM 1459 C C . ASN A 1 182 ? -4.865 -10.354 11.913 1.00 93.56 182 ASN A C 1
ATOM 1461 O O . ASN A 1 182 ? -5.685 -11.262 12.005 1.00 93.56 182 ASN A O 1
ATOM 1465 N N . GLN A 1 183 ? -4.051 -10.062 12.929 1.00 93.56 183 GLN A N 1
ATOM 1466 C CA . GLN A 1 183 ? -4.101 -10.681 14.262 1.00 93.56 183 GLN A CA 1
ATOM 1467 C C . GLN A 1 183 ? -4.471 -9.651 15.343 1.00 93.56 183 GLN A C 1
ATOM 1469 O O . GLN A 1 183 ? -4.072 -9.778 16.504 1.00 93.56 183 GLN A O 1
ATOM 1474 N N . LEU A 1 184 ? -5.226 -8.615 14.960 1.00 93.19 184 LEU A N 1
ATOM 1475 C CA . LEU A 1 184 ? -5.606 -7.528 15.853 1.00 93.19 184 LEU A CA 1
ATOM 1476 C C . LEU A 1 184 ? -6.597 -8.042 16.896 1.00 93.19 184 LEU A C 1
ATOM 1478 O O . LEU A 1 184 ? -7.613 -8.655 16.575 1.00 93.19 184 LEU A O 1
ATOM 1482 N N . LYS A 1 185 ? -6.302 -7.760 18.164 1.00 94.56 185 LYS A N 1
ATOM 1483 C CA . LYS A 1 185 ? -7.197 -8.064 19.294 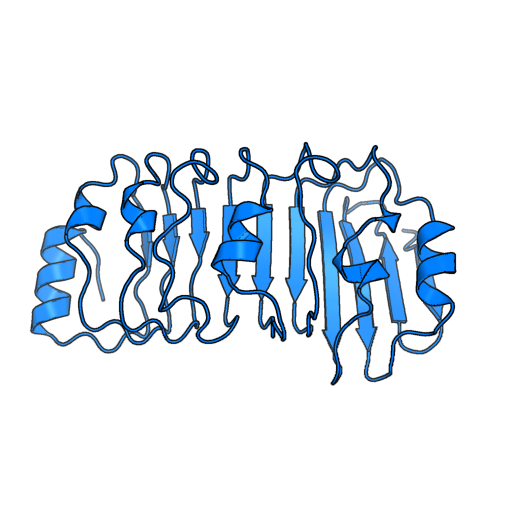1.00 94.56 185 LYS A CA 1
ATOM 1484 C C . LYS A 1 185 ? -7.903 -6.830 19.831 1.00 94.56 185 LYS A C 1
ATOM 1486 O O . LYS A 1 185 ? -8.911 -6.954 20.511 1.00 94.56 185 LYS A O 1
ATOM 1491 N N . THR A 1 186 ? -7.370 -5.650 19.539 1.00 92.75 186 THR A N 1
ATOM 1492 C CA . THR A 1 186 ? -7.911 -4.349 19.929 1.00 92.75 186 THR A CA 1
ATOM 1493 C C . THR A 1 186 ? -7.650 -3.347 18.810 1.00 92.75 186 THR A C 1
ATOM 1495 O O . THR A 1 186 ? -6.850 -3.600 17.908 1.00 92.75 186 THR A O 1
ATOM 1498 N N . LEU A 1 187 ? -8.325 -2.199 18.869 1.00 93.00 187 LEU A N 1
ATOM 1499 C CA . LEU A 1 187 ? -8.032 -1.052 18.019 1.00 93.00 187 LEU A CA 1
ATOM 1500 C C . LEU A 1 187 ? -7.658 0.152 18.885 1.00 93.00 187 LEU A C 1
ATOM 1502 O O . LEU A 1 187 ? -8.278 0.373 19.929 1.00 93.00 187 LEU A O 1
ATOM 1506 N N . PRO A 1 188 ? -6.677 0.957 18.464 1.00 90.94 188 PRO A N 1
ATOM 1507 C CA . PRO A 1 188 ? -6.303 2.152 19.192 1.00 90.94 188 PRO A CA 1
ATOM 1508 C C . PRO A 1 188 ? -7.357 3.256 19.036 1.00 90.94 188 PRO A C 1
ATOM 1510 O O . PRO A 1 188 ? -7.938 3.460 17.969 1.00 90.94 188 PRO A O 1
ATOM 1513 N N . LEU A 1 189 ? -7.566 4.023 20.110 1.00 88.19 189 LEU A N 1
ATOM 1514 C CA . LEU A 1 189 ? -8.591 5.073 20.170 1.00 88.19 189 LEU A CA 1
ATOM 1515 C C . LEU A 1 189 ? -8.367 6.213 19.166 1.00 88.19 189 LEU A C 1
ATOM 1517 O O . LEU A 1 189 ? -9.338 6.854 18.762 1.00 88.19 189 LEU A O 1
ATOM 1521 N N . TYR A 1 190 ? -7.121 6.452 18.739 1.00 89.94 190 TYR A N 1
ATOM 1522 C CA . TYR A 1 190 ? -6.800 7.509 17.776 1.00 89.94 190 TYR A CA 1
ATOM 1523 C C . TYR A 1 190 ? -7.501 7.315 16.426 1.00 89.94 190 TYR A C 1
ATOM 1525 O O . TYR A 1 190 ? -7.734 8.294 15.726 1.00 89.94 190 TYR A O 1
ATOM 1533 N N . LEU A 1 191 ? -7.891 6.087 16.051 1.00 92.69 191 LEU A N 1
ATOM 1534 C CA . LEU A 1 191 ? -8.597 5.853 14.788 1.00 92.69 191 LEU A CA 1
ATOM 1535 C C . LEU A 1 191 ? -9.926 6.615 14.721 1.00 92.69 191 LEU A C 1
ATOM 1537 O O . LEU A 1 191 ? -10.314 7.062 13.647 1.00 92.69 191 LEU A O 1
ATOM 1541 N N . LYS A 1 192 ? -10.594 6.828 15.864 1.00 88.62 192 LYS A N 1
ATOM 1542 C CA . LYS A 1 192 ? -11.817 7.649 15.938 1.00 88.62 192 LYS A CA 1
ATOM 1543 C C . LYS A 1 192 ? -11.548 9.136 15.724 1.00 88.62 192 LYS A C 1
ATOM 1545 O O . LYS A 1 192 ? -12.466 9.896 15.440 1.00 88.62 192 LYS A O 1
ATOM 1550 N N . GLN A 1 193 ? -10.306 9.559 15.938 1.00 89.94 193 GLN A N 1
ATOM 1551 C CA . GLN A 1 193 ? -9.885 10.953 15.841 1.00 89.94 193 GLN A CA 1
ATOM 1552 C C . GLN A 1 193 ? -9.426 11.312 14.423 1.00 89.94 193 GLN A C 1
ATOM 1554 O O . GLN A 1 193 ? -9.216 12.490 14.142 1.00 89.94 193 GLN A O 1
ATOM 1559 N N . LEU A 1 194 ? -9.302 10.331 13.517 1.00 92.75 194 LEU A N 1
ATOM 1560 C CA . LEU A 1 194 ? -8.970 10.587 12.120 1.00 92.75 194 LEU A CA 1
ATOM 1561 C C . LEU A 1 194 ? -10.135 11.315 11.428 1.00 92.75 194 LEU A C 1
ATOM 1563 O O . LEU A 1 194 ? -11.196 10.727 11.213 1.00 92.75 194 LEU A O 1
ATOM 1567 N N . PRO A 1 195 ? -9.961 12.587 11.026 1.00 92.56 195 PRO A N 1
ATOM 1568 C CA . PRO A 1 195 ? -11.081 13.477 10.712 1.00 92.56 195 PRO A CA 1
ATOM 1569 C C . PRO A 1 195 ? -11.785 13.152 9.388 1.00 92.56 195 PRO A C 1
ATOM 1571 O O . PRO A 1 195 ? -12.839 13.718 9.093 1.00 92.56 195 PRO A O 1
ATOM 1574 N N . LYS A 1 196 ? -11.179 12.306 8.549 1.00 95.50 196 LYS A N 1
ATOM 1575 C CA . LYS A 1 196 ? -11.691 11.936 7.223 1.00 95.50 196 LYS A CA 1
ATOM 1576 C C . LYS A 1 196 ? -12.005 10.449 7.083 1.00 95.50 196 LYS A C 1
ATOM 1578 O O . LYS A 1 196 ? -12.566 10.082 6.048 1.00 95.50 196 LYS A O 1
ATOM 1583 N N . LEU A 1 197 ? -11.694 9.626 8.089 1.00 95.25 197 LEU A N 1
ATOM 1584 C CA . LEU A 1 197 ? -11.876 8.181 8.012 1.00 95.25 197 LEU A CA 1
ATOM 1585 C C . LEU A 1 197 ? -13.374 7.865 7.992 1.00 95.25 197 LEU A C 1
ATOM 1587 O O . LEU A 1 197 ? -14.101 8.192 8.925 1.00 95.25 197 LEU A O 1
ATOM 1591 N N . ASN A 1 198 ? -13.837 7.255 6.904 1.00 93.56 198 ASN A N 1
ATOM 1592 C CA . ASN A 1 198 ? -15.248 6.918 6.696 1.00 93.56 198 ASN A CA 1
ATOM 1593 C C . ASN A 1 198 ? -15.469 5.467 6.263 1.00 93.56 198 ASN A C 1
ATOM 1595 O O . ASN A 1 198 ? -16.610 5.031 6.124 1.00 93.56 198 ASN A O 1
ATOM 1599 N N . HIS A 1 199 ? -14.387 4.722 6.056 1.00 94.62 199 HIS A N 1
ATOM 1600 C CA . HIS A 1 199 ? -14.425 3.305 5.761 1.00 94.62 199 HIS A CA 1
ATOM 1601 C C . HIS A 1 199 ? -13.292 2.609 6.505 1.00 94.62 199 HIS A C 1
ATOM 1603 O O . HIS A 1 199 ? -12.122 2.974 6.358 1.00 94.62 199 HIS A O 1
ATOM 1609 N N . LEU A 1 200 ? -13.657 1.607 7.291 1.00 95.56 200 LEU A N 1
ATOM 1610 C CA . LEU A 1 200 ? -12.740 0.797 8.068 1.00 95.56 200 LEU A CA 1
ATOM 1611 C C . LEU A 1 200 ? -13.167 -0.662 7.911 1.00 95.56 200 LEU A C 1
ATOM 1613 O O . LEU A 1 200 ? -14.276 -1.012 8.303 1.00 95.56 200 LEU A O 1
ATOM 1617 N N . SER A 1 201 ? -12.300 -1.469 7.302 1.00 95.12 201 SER A N 1
ATOM 1618 C CA . SER A 1 201 ? -12.506 -2.909 7.110 1.00 95.12 201 SER A CA 1
ATOM 1619 C C . SER A 1 201 ? -11.613 -3.685 8.073 1.00 95.12 201 SER A C 1
ATOM 1621 O O . SER A 1 201 ? -10.432 -3.352 8.224 1.00 95.12 201 SER A O 1
ATOM 1623 N N . LEU A 1 202 ? -12.199 -4.650 8.779 1.00 95.50 202 LEU A N 1
ATOM 1624 C CA . LEU A 1 202 ? -11.614 -5.319 9.946 1.00 95.50 202 LEU A CA 1
ATOM 1625 C C . LEU A 1 202 ? -11.845 -6.833 9.943 1.00 95.50 202 LEU A C 1
ATOM 1627 O O . LEU A 1 202 ? -11.625 -7.488 10.968 1.00 95.50 202 LEU A O 1
ATOM 1631 N N . ASP A 1 203 ? -12.293 -7.378 8.821 1.00 94.19 203 ASP A N 1
ATOM 1632 C CA . ASP A 1 203 ? -12.729 -8.764 8.718 1.00 94.19 203 ASP A CA 1
ATOM 1633 C C . ASP A 1 203 ? -11.563 -9.716 9.014 1.00 94.19 203 ASP A C 1
ATOM 1635 O O . ASP A 1 203 ? -10.389 -9.346 8.950 1.00 94.19 203 ASP A O 1
ATOM 1639 N N . ASP A 1 204 ? -11.861 -10.960 9.381 1.00 95.38 204 ASP A N 1
ATOM 1640 C CA . ASP A 1 204 ? -10.841 -11.985 9.639 1.00 95.38 204 ASP A CA 1
ATOM 1641 C C . ASP A 1 204 ? -9.767 -11.580 10.681 1.00 95.38 204 ASP A C 1
ATOM 1643 O O . ASP A 1 204 ? -8.605 -11.974 10.579 1.00 95.38 204 ASP A O 1
ATOM 1647 N N . ASN A 1 205 ? -10.147 -10.801 11.702 1.00 95.75 205 ASN A N 1
ATOM 1648 C CA . ASN A 1 205 ? -9.323 -10.517 12.883 1.00 95.75 205 ASN A CA 1
ATOM 1649 C C . ASN A 1 205 ? -9.875 -11.231 14.136 1.00 95.75 205 ASN A C 1
ATOM 1651 O O . ASN A 1 205 ? -11.094 -11.348 14.295 1.00 95.75 205 ASN A O 1
ATOM 1655 N N . PRO A 1 206 ? -9.014 -11.679 15.070 1.00 96.56 206 PRO A N 1
ATOM 1656 C CA . PRO A 1 206 ? -9.408 -12.449 16.253 1.00 96.56 206 PRO A CA 1
ATOM 1657 C C . PRO A 1 206 ? -9.985 -11.575 17.390 1.00 96.56 206 PRO A C 1
ATOM 1659 O O . PRO A 1 206 ? -9.560 -11.680 18.544 1.00 96.56 206 PRO A O 1
ATOM 1662 N N . PHE A 1 207 ? -10.956 -10.710 17.088 1.00 95.56 207 PHE A N 1
ATOM 1663 C CA . PHE A 1 207 ? -11.633 -9.886 18.093 1.00 95.56 207 PHE A CA 1
ATOM 1664 C C . PHE A 1 207 ? -12.550 -10.726 18.986 1.00 95.56 207 PHE A C 1
ATOM 1666 O O . PHE A 1 207 ? -13.338 -11.540 18.499 1.00 95.56 207 PHE A O 1
ATOM 1673 N N . SER A 1 208 ? -12.496 -10.488 20.300 1.00 95.88 208 SER A N 1
ATOM 1674 C CA . SER A 1 208 ? -13.501 -11.020 21.223 1.00 95.88 208 SER A CA 1
ATOM 1675 C C . SER A 1 208 ? -14.861 -10.362 20.968 1.00 95.88 208 SER A C 1
ATOM 1677 O O . SER A 1 208 ? -14.934 -9.254 20.435 1.00 95.88 208 SER A O 1
ATOM 1679 N N . GLU A 1 209 ? -15.949 -11.007 21.394 1.00 94.50 209 GLU A N 1
ATOM 1680 C CA . GLU A 1 209 ? -17.302 -10.437 21.279 1.00 94.50 209 GLU A CA 1
ATOM 1681 C C . GLU A 1 209 ? -17.430 -9.081 21.994 1.00 94.50 209 GLU A C 1
ATOM 1683 O O . GLU A 1 209 ? -18.082 -8.164 21.497 1.00 94.50 209 GLU A O 1
ATOM 1688 N N . GLU A 1 210 ? -16.728 -8.910 23.118 1.00 94.12 210 GLU A N 1
ATOM 1689 C CA . GLU A 1 210 ? -16.640 -7.626 23.818 1.00 94.12 210 GLU A CA 1
ATOM 1690 C C . GLU A 1 210 ? -15.987 -6.549 22.939 1.00 94.12 210 GLU A C 1
ATOM 1692 O O . GLU A 1 210 ? -16.522 -5.446 22.792 1.00 94.12 210 GLU A O 1
ATOM 1697 N N . THR A 1 211 ? -14.854 -6.869 22.307 1.00 93.44 211 THR A N 1
ATOM 1698 C CA . THR A 1 211 ? -14.160 -5.934 21.419 1.00 93.44 211 THR A CA 1
ATOM 1699 C C . THR A 1 211 ? -14.990 -5.607 20.182 1.00 93.44 211 THR A C 1
ATOM 1701 O O . THR A 1 211 ? -15.070 -4.435 19.818 1.00 93.44 211 THR A O 1
ATOM 1704 N N . LYS A 1 212 ? -15.667 -6.586 19.572 1.00 91.75 212 LYS A N 1
ATOM 1705 C CA . LYS A 1 212 ? -16.589 -6.335 18.452 1.00 91.75 212 LYS A CA 1
ATOM 1706 C C . LYS A 1 212 ? -17.691 -5.352 18.848 1.00 91.75 212 LYS A C 1
ATOM 1708 O O . LYS A 1 212 ? -17.918 -4.373 18.141 1.00 91.75 212 LYS A O 1
ATOM 1713 N N . GLY A 1 213 ? -18.302 -5.539 20.022 1.00 91.69 213 GLY A N 1
ATOM 1714 C CA . GLY A 1 213 ? -19.314 -4.621 20.553 1.00 91.69 213 GLY A CA 1
ATOM 1715 C C . GLY A 1 213 ? -18.775 -3.217 20.862 1.00 91.69 213 GLY A C 1
ATOM 1716 O O . GLY A 1 213 ? -19.504 -2.228 20.756 1.00 91.69 213 GLY A O 1
ATOM 1717 N N . GLN A 1 214 ? -17.498 -3.089 21.234 1.00 91.12 214 GLN A N 1
ATOM 1718 C CA . GLN A 1 214 ? -16.832 -1.790 21.372 1.00 91.12 214 GLN A CA 1
ATOM 1719 C C . GLN A 1 214 ? -16.604 -1.128 20.005 1.00 91.12 214 GLN A C 1
ATOM 1721 O O . GLN A 1 214 ? -16.980 0.027 19.822 1.00 91.12 214 GLN A O 1
ATOM 1726 N N . ILE A 1 215 ? -16.067 -1.862 19.028 1.00 90.75 215 ILE A N 1
ATOM 1727 C CA . ILE A 1 215 ? -15.796 -1.348 17.679 1.00 90.75 215 ILE A CA 1
ATOM 1728 C C . ILE A 1 215 ? -17.092 -0.929 16.973 1.00 90.75 215 ILE A C 1
ATOM 1730 O O . ILE A 1 215 ? -17.137 0.139 16.365 1.00 90.75 215 ILE A O 1
ATOM 1734 N N . GLN A 1 216 ? -18.164 -1.713 17.102 1.00 89.19 216 GLN A N 1
ATOM 1735 C CA . GLN A 1 216 ? -19.473 -1.376 16.542 1.00 89.19 216 GLN A CA 1
ATOM 1736 C C . GLN A 1 216 ? -19.990 -0.032 17.069 1.00 89.19 216 GLN A C 1
ATOM 1738 O O . GLN A 1 216 ? -20.418 0.810 16.283 1.00 89.19 216 GLN A O 1
ATOM 1743 N N . ARG A 1 217 ? -19.908 0.200 18.388 1.00 89.00 217 ARG A N 1
ATOM 1744 C CA . ARG A 1 217 ? -20.316 1.474 19.010 1.00 89.00 217 ARG A CA 1
ATOM 1745 C C . ARG A 1 217 ? -19.451 2.650 18.568 1.00 89.00 217 ARG A C 1
ATOM 1747 O O . ARG A 1 217 ? -19.935 3.771 18.477 1.00 89.00 217 ARG A O 1
ATOM 1754 N N . ASP A 1 218 ? -18.175 2.388 18.326 1.00 88.12 218 ASP A N 1
ATOM 1755 C CA . ASP A 1 218 ? -17.175 3.416 18.077 1.00 88.12 218 ASP A CA 1
ATOM 1756 C C . ASP A 1 218 ? -17.093 3.870 16.622 1.00 88.12 218 ASP A C 1
ATOM 1758 O O . ASP A 1 218 ? -16.803 5.036 16.360 1.00 88.12 218 ASP A O 1
ATOM 1762 N N . PHE A 1 219 ? -17.324 2.948 15.689 1.00 84.31 219 PHE A N 1
ATOM 1763 C CA . PHE A 1 219 ? -17.110 3.160 14.258 1.00 84.31 219 PHE A CA 1
ATOM 1764 C C . PHE A 1 219 ? -18.368 2.914 13.415 1.00 84.31 219 PHE A C 1
ATOM 1766 O O . PHE A 1 219 ? -18.309 3.055 12.197 1.00 84.31 219 PHE A O 1
ATOM 1773 N N . ASN A 1 220 ? -19.507 2.568 14.034 1.00 81.94 220 ASN A N 1
ATOM 1774 C CA . ASN A 1 220 ? -20.751 2.188 13.348 1.00 81.94 220 ASN A CA 1
ATOM 1775 C C . ASN A 1 220 ? -20.554 1.056 12.317 1.00 81.94 220 ASN A C 1
ATOM 1777 O O . ASN A 1 220 ? -21.183 1.047 11.258 1.00 81.94 220 ASN A O 1
ATOM 1781 N N . LEU A 1 221 ? -19.663 0.109 12.627 1.00 74.19 221 LEU A N 1
ATOM 1782 C CA . LEU A 1 221 ? -19.362 -1.056 11.792 1.00 74.19 221 LEU A CA 1
ATOM 1783 C C . LEU A 1 221 ? -20.187 -2.274 12.210 1.00 74.19 221 LEU A C 1
ATOM 1785 O O . LEU A 1 221 ? -20.590 -2.397 13.365 1.00 74.19 221 LEU A O 1
ATOM 1789 N N . TRP A 1 222 ? -20.397 -3.185 11.265 1.00 65.00 222 TRP A N 1
ATOM 1790 C CA . TRP A 1 222 ? -21.067 -4.467 11.477 1.00 65.00 222 TRP A CA 1
ATOM 1791 C C . TRP A 1 222 ? -20.055 -5.581 11.195 1.00 65.00 222 TRP A C 1
ATOM 1793 O O . TRP A 1 222 ? -19.295 -5.458 10.237 1.00 65.00 222 TRP A O 1
ATOM 1803 N N . PHE A 1 223 ? -20.032 -6.605 12.051 1.00 54.59 223 PHE A N 1
ATOM 1804 C CA . PHE A 1 223 ? -19.164 -7.787 11.958 1.00 54.59 223 PHE A CA 1
ATOM 1805 C C . PHE A 1 223 ? -19.960 -9.021 11.536 1.00 54.59 223 PHE A C 1
ATOM 1807 O O . PHE A 1 223 ? -21.187 -9.034 11.795 1.00 54.59 223 PHE A O 1
#

Radius of gyration: 18.92 Å; Cα contacts (8 Å, |Δi|>4): 501; chains: 1; bounding box: 42×34×56 Å

Foldseek 3Di:
DDWPWDDDPQWTWTDDPVALETEIEGPADADDPCNLVVLLVDASPLSRQEYEYYYDYDDAHDPSVQQPCSNPQRHNHQEYHYEDHEHQDHAQACSRPVNHAYYAYELYEYDHDAVQNVLVRHAQNHAYYHDELHEQSQADDQEDQRRPQNHQYYHPEQHQHQAHHPHVLNNLNHQEYHHAQHAHAAYDPSVLVNNRHQYYHYHNYPYDPVRQVVCCVRRVDDD

pLDDT: mean 78.7, std 15.0, range [39.22, 97.94]

Sequence (223 aa):
MSQQLLTQGNLKIKCKKNVQSFRLVRSKDHFPKDFCLKIAAQECPEEVTTLEILGEGDGPIPSTISRMEWLGPFNRIRKVFLSDIQLSSLALDEQNFCALEYVVLKNIRFQEITLEDFIQTLPRQLKHLGLINCGPFCCEIKGPNDFLIELEQLDLSKNQLHELPPWIATLARLKRLTLDGNQLKTLPLYLKQLPKLNHLSLDDNPFSEETKGQIQRDFNLWF

Secondary structure (DSSP, 8-state):
--EEEEEETTEEEEEETTEEEEEEEEESSPPPTTHHHHHHTSPPPTT--EEEEEEESSSEEPHHHHT-GGG-TT----EEEEES-EES-----TTT-TT--EEEEES-EESS--HHHHHHHS-TT--EEEEES--GGGSS----SSS-TT--EEE-TTS--SS--GGGGG-TT--EEE-TTS--S---GGGGG-TT--EEE-TT----HHHHHHHHHHH----

Solvent-accessible surface area (backbone atoms only — not comparable to full-atom values): 11798 Å² total; per-residue (Å²): 135,72,64,56,70,52,72,61,88,56,33,40,39,42,40,40,87,90,43,46,37,43,34,42,35,41,37,67,63,80,83,60,89,62,46,63,62,52,47,48,69,44,76,75,59,83,73,32,28,28,40,35,42,39,36,47,48,89,66,61,56,59,51,69,64,41,39,43,67,58,62,47,79,79,42,51,34,28,31,41,38,41,32,40,38,29,32,59,49,72,47,58,30,47,82,53,28,74,54,30,29,36,40,35,39,30,47,33,44,62,77,73,59,52,52,61,62,52,54,72,36,41,29,50,68,23,31,33,44,32,44,29,36,42,49,70,58,59,70,74,44,89,55,71,93,75,43,53,58,48,21,29,33,41,33,49,25,44,24,63,35,57,57,80,45,68,42,65,66,65,31,57,45,24,29,36,41,35,40,29,43,22,48,31,56,70,79,69,74,53,66,76,66,33,83,42,54,78,44,78,45,60,51,71,37,69,50,47,73,68,47,49,59,48,47,27,75,69,68,76,53,85,134

Nearest PDB structures (foldseek):
  4u06-assembly1_A  TM=6.881E-01  e=5.436E-06  Leptospira interrogans serovar Copenhageni str. Fiocruz L1-130
  4u09-assembly1_A  TM=7.063E-01  e=1.720E-04  Leptospira interrogans serovar Copenhageni str. Fiocruz L1-130
  4u08-assembly2_B  TM=6.011E-01  e=2.980E-05  Leptospira interrogans serovar Copenhageni str. Fiocruz L1-130
  7yjw-assembly1_A  TM=6.057E-01  e=1.552E-04  Leptospira santarosai serovar Shermani str. LT 821
  7voi-assembly1_C  TM=6.652E-01  e=1.580E-03  Homo sapiens

Mean predicted aligned error: 8.24 Å